Protein AF-A0A3M1MUU7-F1 (afdb_monomer)

Nearest PDB structures (foldseek):
  6zw5-assembly1_A  TM=5.299E-01  e=2.421E+00  Nostoc punctiforme
  6zw4-assembly1_A  TM=5.279E-01  e=2.571E+00  Nostoc punctiforme
  3mtt-assembly1_A  TM=4.432E-01  e=2.145E+00  Homo sapiens
  4a55-assembly1_B  TM=4.281E-01  e=2.421E+00  Homo sapiens
  8qbr-assembly1_A  TM=2.572E-01  e=5.988E+00  Nostoc punctiforme

Solvent-accessible surface area (backbone atoms only — not comparable to full-atom values): 10579 Å² total; per-residue (Å²): 142,82,86,81,81,79,79,81,79,82,54,72,73,56,54,62,51,53,52,52,50,48,54,52,48,50,52,50,52,50,51,51,52,47,52,53,52,51,54,51,48,51,53,52,48,55,51,44,42,67,67,48,57,53,29,66,38,70,76,47,71,57,99,84,48,72,44,31,40,40,60,52,52,50,50,38,51,49,54,52,48,51,50,50,51,52,43,54,52,42,52,53,49,34,65,70,43,57,82,44,89,83,39,66,64,37,56,53,43,53,53,52,44,52,52,50,51,57,49,68,72,35,64,64,59,50,46,50,57,44,50,52,51,55,51,50,55,48,54,52,49,54,51,32,54,77,69,68,58,78,87,52,68,69,57,51,52,51,51,53,33,50,76,71,73,49,48,98,86,74,59,80,82,74,80,78,80,74,85,78,133

Mean predicted aligned error: 12.71 Å

Sequence (181 aa):
MAASAAKKTLNKKHLARAERERIQRQWLIGGTIFVLVFAIGLVAFGYLQQTVLLKNKTIATVNGEDIKLGAFQARVRYMRSTLINRYQQGQQMLQFFGQDPNSQFAQQYQLQLQQIAAQLSNPVSIGQNTLDQMIDDIIIRQKAEEMGITVTEEEIDRFIEEQFGYYPNGEAPTPTAYPTP

Radius of gyration: 35.31 Å; Cα contacts (8 Å, |Δi|>4): 79; chains: 1; bounding box: 82×51×109 Å

Foldseek 3Di:
DDDDDDDDDDDPVVVVVVVVVVVVVVVVVVVVVVVVVVVVVVVVVVVCCVPPVQQQDFDDAAPRRTDTNVNLVVLLVVLLVVLVVLLVVLVVVLVVCVVDVPDPSNVVSVVVNVVSVVVNVDSVVSSVVSVVVVNVVVVVVVVCVVVVNDDDPVNVVVVVCVVVPHDVPPDRDDDDDDDDD

Secondary structure (DSSP, 8-state):
-----------HHHHHHHHHHHHHHHHHHHHHHHHHHHHHHHHHHHHHIIIIITTT-EEEEETTEEEEHHHHHHHHHHHHHHHHHHHHHHHHHHHHHTT-TT-HHHHHHHHHHHHHHHHHH-HHHHHHHHHHHHHHHHHHHHHHHHTT----HHHHHHHHHHHTT--TTSSPPPPPPPPP-

Structure (mmCIF, N/CA/C/O backbone):
data_AF-A0A3M1MUU7-F1
#
_entry.id   AF-A0A3M1MUU7-F1
#
loop_
_atom_site.group_PDB
_atom_site.id
_atom_site.type_symbol
_atom_site.label_atom_id
_atom_site.label_alt_id
_atom_site.label_comp_id
_atom_site.label_asym_id
_atom_site.label_entity_id
_atom_site.label_seq_id
_atom_site.pdbx_PDB_ins_code
_atom_site.Cartn_x
_atom_site.Cartn_y
_atom_site.Cartn_z
_atom_site.occupancy
_atom_site.B_iso_or_equiv
_atom_site.auth_seq_id
_atom_site.auth_comp_id
_atom_site.auth_asym_id
_atom_site.auth_atom_id
_atom_site.pdbx_PDB_model_num
ATOM 1 N N . MET A 1 1 ? -42.859 -41.336 74.159 1.00 48.03 1 MET A N 1
ATOM 2 C CA . MET A 1 1 ? -42.071 -40.452 73.275 1.00 48.03 1 MET A CA 1
ATOM 3 C C . MET A 1 1 ? -42.928 -40.076 72.077 1.00 48.03 1 MET A C 1
ATOM 5 O O . MET A 1 1 ? -43.359 -40.979 71.381 1.00 48.03 1 MET A O 1
ATOM 9 N N . ALA A 1 2 ? -43.195 -38.788 71.865 1.00 45.00 2 ALA A N 1
ATOM 10 C CA . ALA A 1 2 ? -43.570 -38.214 70.568 1.00 45.00 2 ALA A CA 1
ATOM 11 C C . ALA A 1 2 ? -43.385 -36.692 70.680 1.00 45.00 2 ALA A C 1
ATOM 13 O O . ALA A 1 2 ? -44.015 -36.046 71.515 1.00 45.00 2 ALA A O 1
ATOM 14 N N . ALA A 1 3 ? -42.432 -36.152 69.923 1.00 50.75 3 ALA A N 1
ATOM 15 C CA . ALA A 1 3 ? -42.030 -34.753 69.973 1.00 50.75 3 ALA A CA 1
ATOM 16 C C . ALA A 1 3 ? -43.089 -33.847 69.323 1.00 50.75 3 ALA A C 1
ATOM 18 O O . ALA A 1 3 ? -43.565 -34.119 68.222 1.00 50.75 3 ALA A O 1
ATOM 19 N N . SER A 1 4 ? -43.437 -32.760 70.012 1.00 49.97 4 SER A N 1
ATOM 20 C CA . SER A 1 4 ? -44.349 -31.720 69.532 1.00 49.97 4 SER A CA 1
ATOM 21 C C . SER A 1 4 ? -43.673 -30.882 68.442 1.00 49.97 4 SER A C 1
ATOM 23 O O . SER A 1 4 ? -42.621 -30.280 68.667 1.00 49.97 4 SER A O 1
ATOM 25 N N . ALA A 1 5 ? -44.270 -30.849 67.251 1.00 57.69 5 ALA A N 1
ATOM 26 C CA . ALA A 1 5 ? -43.811 -30.029 66.140 1.00 57.69 5 ALA A CA 1
ATOM 27 C C . ALA A 1 5 ? -44.147 -28.551 66.404 1.00 57.69 5 ALA A C 1
ATOM 29 O O . ALA A 1 5 ? -45.301 -28.126 66.323 1.00 57.69 5 ALA A O 1
ATOM 30 N N . ALA A 1 6 ? -43.126 -27.752 66.715 1.00 52.97 6 ALA A N 1
ATOM 31 C CA . ALA A 1 6 ? -43.262 -26.315 66.910 1.00 52.97 6 ALA A CA 1
ATOM 32 C C . ALA A 1 6 ? -43.680 -25.621 65.598 1.00 52.97 6 ALA A C 1
ATOM 34 O O . ALA A 1 6 ? -42.922 -25.542 64.629 1.00 52.97 6 ALA A O 1
ATOM 35 N N . LYS A 1 7 ? -44.905 -25.086 65.571 1.00 56.47 7 LYS A N 1
ATOM 36 C CA . LYS A 1 7 ? -45.451 -24.303 64.457 1.00 56.47 7 LYS A CA 1
ATOM 37 C C . LYS A 1 7 ? -44.746 -22.943 64.388 1.00 56.47 7 LYS A C 1
ATOM 39 O O . LYS A 1 7 ? -45.022 -22.045 65.178 1.00 56.47 7 LYS A O 1
ATOM 44 N N . LYS A 1 8 ? -43.824 -22.794 63.434 1.00 54.31 8 LYS A N 1
ATOM 45 C CA . LYS A 1 8 ? -43.058 -21.565 63.170 1.00 54.31 8 LYS A CA 1
ATOM 46 C C . LYS A 1 8 ? -43.991 -20.439 62.706 1.00 54.31 8 LYS A C 1
ATOM 48 O O . LYS A 1 8 ? -44.423 -20.408 61.557 1.00 54.31 8 LYS A O 1
ATOM 53 N N . THR A 1 9 ? -44.312 -19.506 63.596 1.00 51.31 9 THR A N 1
ATOM 54 C CA . THR A 1 9 ? -45.128 -18.327 63.281 1.00 51.31 9 THR A CA 1
ATOM 55 C C . THR A 1 9 ? -44.303 -17.307 62.492 1.00 51.31 9 THR A C 1
ATOM 57 O O . THR A 1 9 ? -43.347 -16.728 63.009 1.00 51.31 9 THR A O 1
ATOM 60 N N . LEU A 1 10 ? -44.667 -17.087 61.229 1.00 57.50 10 LEU A N 1
ATOM 61 C CA . LEU A 1 10 ? -44.079 -16.064 60.363 1.00 57.50 10 LEU A CA 1
ATOM 62 C C . LEU A 1 10 ? -44.541 -14.667 60.811 1.00 57.50 10 LEU A C 1
ATOM 64 O O . LEU A 1 10 ? -45.720 -14.330 60.743 1.00 57.50 10 LEU A O 1
ATOM 68 N N . ASN A 1 11 ? -43.599 -13.852 61.285 1.00 59.97 11 ASN A N 1
ATOM 69 C CA . ASN A 1 11 ? -43.838 -12.482 61.735 1.00 59.97 11 ASN A CA 1
ATOM 70 C C . ASN A 1 11 ? -43.960 -11.535 60.521 1.00 59.97 11 ASN A C 1
ATOM 72 O O . ASN A 1 11 ? -43.037 -11.451 59.711 1.00 59.97 11 ASN A O 1
ATOM 76 N N . LYS A 1 12 ? -45.068 -10.785 60.403 1.00 58.62 12 LYS A N 1
ATOM 77 C CA . LYS A 1 12 ? -45.322 -9.816 59.310 1.00 58.62 12 LYS A CA 1
ATOM 78 C C . LYS A 1 12 ? -44.196 -8.782 59.137 1.00 58.62 12 LYS A C 1
ATOM 80 O O . LYS A 1 12 ? -43.924 -8.356 58.018 1.00 58.62 12 LYS A O 1
ATOM 85 N N . LYS A 1 13 ? -43.480 -8.433 60.216 1.00 57.50 13 LYS A N 1
ATOM 86 C CA . LYS A 1 13 ? -42.305 -7.542 60.156 1.00 57.50 13 LYS A CA 1
ATOM 87 C C . LYS A 1 13 ? -41.124 -8.147 59.381 1.00 57.50 13 LYS A C 1
ATOM 89 O O . LYS A 1 13 ? -40.329 -7.406 58.815 1.00 57.50 13 LYS A O 1
ATOM 94 N N . HIS A 1 14 ? -41.005 -9.476 59.332 1.00 56.28 14 HIS A N 1
ATOM 95 C CA . HIS A 1 14 ? -39.921 -10.159 58.617 1.00 56.28 14 HIS A CA 1
ATOM 96 C C . HIS A 1 14 ? -40.194 -10.233 57.106 1.00 56.28 14 HIS A C 1
ATOM 98 O O . HIS A 1 14 ? -39.257 -10.128 56.320 1.00 56.28 14 HIS A O 1
ATOM 104 N N . LEU A 1 15 ? -41.466 -10.328 56.695 1.00 59.78 15 LEU A N 1
ATOM 105 C CA . LEU A 1 15 ? -41.871 -10.268 55.283 1.00 59.78 15 LEU A CA 1
ATOM 106 C C . LEU A 1 15 ? -41.541 -8.906 54.655 1.00 59.78 15 LEU A C 1
ATOM 108 O O . LEU A 1 15 ? -40.915 -8.855 53.601 1.00 59.78 15 LEU A O 1
ATOM 112 N N . ALA A 1 16 ? -41.844 -7.810 55.360 1.00 63.41 16 ALA A N 1
ATOM 113 C CA . ALA A 1 16 ? -41.548 -6.454 54.891 1.00 63.41 16 ALA A CA 1
ATOM 114 C C . ALA A 1 16 ? -40.037 -6.171 54.741 1.00 63.41 16 ALA A C 1
ATOM 116 O O . ALA A 1 16 ? -39.632 -5.368 53.901 1.00 63.41 16 ALA A O 1
ATOM 117 N N . ARG A 1 17 ? -39.185 -6.830 55.543 1.00 6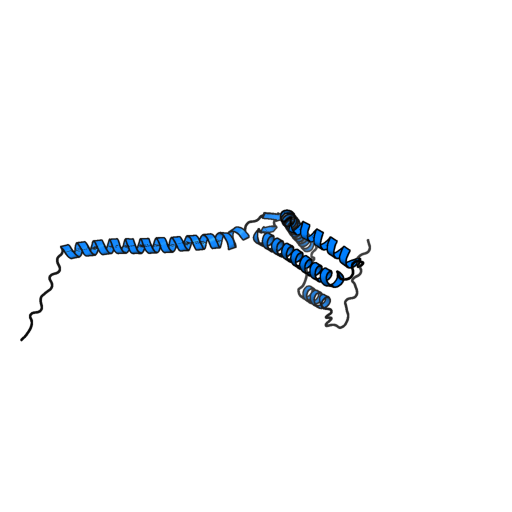9.44 17 ARG A N 1
ATOM 118 C CA . ARG A 1 17 ? -37.721 -6.728 55.424 1.00 69.44 17 ARG A CA 1
ATOM 119 C C . ARG A 1 17 ? -37.196 -7.547 54.238 1.00 69.44 17 ARG A C 1
ATOM 121 O O . ARG A 1 17 ? -36.371 -7.043 53.483 1.00 69.44 17 ARG A O 1
ATOM 128 N N . ALA A 1 18 ? -37.733 -8.751 54.036 1.00 72.62 18 ALA A N 1
ATOM 129 C CA . ALA A 1 18 ? -37.355 -9.640 52.937 1.00 72.62 18 ALA A CA 1
ATOM 130 C C . ALA A 1 18 ? -37.770 -9.108 51.549 1.00 72.62 18 ALA A C 1
ATOM 132 O O . ALA A 1 18 ? -37.048 -9.303 50.571 1.00 72.62 18 ALA A O 1
ATOM 133 N N . GLU A 1 19 ? -38.908 -8.415 51.439 1.00 72.06 19 GLU A N 1
ATOM 134 C CA . GLU A 1 19 ? -39.327 -7.760 50.189 1.00 72.06 19 GLU A CA 1
ATOM 135 C C . GLU A 1 19 ? -38.408 -6.598 49.801 1.00 72.06 19 GLU A C 1
ATOM 137 O O . GLU A 1 19 ? -38.000 -6.498 48.643 1.00 72.06 19 GLU A O 1
ATOM 142 N N . ARG A 1 20 ? -38.007 -5.761 50.768 1.00 73.38 20 ARG A N 1
ATOM 143 C CA . ARG A 1 20 ? -37.046 -4.672 50.525 1.00 73.38 20 ARG A CA 1
ATOM 144 C C . ARG A 1 20 ? -35.684 -5.204 50.086 1.00 73.38 20 ARG A C 1
ATOM 146 O O . ARG A 1 20 ? -35.106 -4.670 49.145 1.00 73.38 20 ARG A O 1
ATOM 153 N N . GLU A 1 21 ? -35.216 -6.287 50.702 1.00 78.69 21 GLU A N 1
ATOM 154 C CA . GLU A 1 21 ? -33.991 -6.984 50.293 1.00 78.69 21 GLU A CA 1
ATOM 155 C C . GLU A 1 21 ? -34.088 -7.560 48.879 1.00 78.69 21 GLU A C 1
ATOM 157 O O . GLU A 1 21 ? -33.115 -7.512 48.136 1.00 78.69 21 GLU A O 1
ATOM 162 N N . ARG A 1 22 ? -35.250 -8.087 48.470 1.00 80.25 22 ARG A N 1
ATOM 163 C CA . ARG A 1 22 ? -35.444 -8.585 47.098 1.00 80.25 22 ARG A CA 1
ATOM 164 C C . ARG A 1 22 ? -35.343 -7.470 46.067 1.00 80.25 22 ARG A C 1
ATOM 166 O O . ARG A 1 22 ? -34.663 -7.667 45.065 1.00 80.25 22 ARG A O 1
ATOM 173 N N . ILE A 1 23 ? -35.980 -6.328 46.321 1.00 80.00 23 ILE A N 1
ATOM 174 C CA . ILE A 1 23 ? -35.924 -5.171 45.418 1.00 80.00 23 ILE A CA 1
ATOM 175 C C . ILE A 1 23 ? -34.493 -4.630 45.367 1.00 80.00 23 ILE A C 1
ATOM 177 O O . ILE A 1 23 ? -33.939 -4.483 44.281 1.00 80.00 23 ILE A O 1
ATOM 181 N N . GLN A 1 24 ? -33.848 -4.433 46.522 1.00 81.19 24 GLN A N 1
ATOM 182 C CA . GLN A 1 24 ? -32.448 -4.003 46.580 1.00 81.19 24 GLN A CA 1
ATOM 183 C C . GLN A 1 24 ? -31.526 -4.984 45.851 1.00 81.19 24 GLN A C 1
ATOM 185 O O . GLN A 1 24 ? -30.704 -4.557 45.050 1.00 81.19 24 GLN A O 1
ATOM 190 N N . ARG A 1 25 ? -31.707 -6.297 46.045 1.00 87.06 25 ARG A N 1
ATOM 191 C CA . ARG A 1 25 ? -30.929 -7.334 45.355 1.00 87.06 25 ARG A CA 1
ATOM 192 C C . ARG A 1 25 ? -31.151 -7.317 43.844 1.00 87.06 25 ARG A C 1
ATOM 194 O O . ARG A 1 25 ? -30.188 -7.471 43.104 1.00 87.06 25 ARG A O 1
ATOM 201 N N . GLN A 1 26 ? -32.385 -7.135 43.374 1.00 86.06 26 GLN A N 1
ATOM 202 C CA . GLN A 1 26 ? -32.684 -7.046 41.940 1.00 86.06 26 GLN A CA 1
ATOM 203 C C . GLN A 1 26 ? -32.042 -5.816 41.296 1.00 86.06 26 GLN A C 1
ATOM 205 O O . GLN A 1 26 ? -31.481 -5.934 40.211 1.00 86.06 26 GLN A O 1
ATOM 210 N N . TRP A 1 27 ? -32.060 -4.666 41.974 1.00 91.62 27 TRP A N 1
ATOM 211 C CA . TRP A 1 27 ? -31.384 -3.454 41.506 1.00 91.62 27 TRP A CA 1
ATOM 212 C C . TRP A 1 27 ? -29.864 -3.613 41.501 1.00 91.62 27 TRP A C 1
ATOM 214 O O . TRP A 1 27 ? -29.212 -3.187 40.554 1.00 91.62 27 TRP A O 1
ATOM 224 N N . LEU A 1 28 ? -29.305 -4.272 42.520 1.00 90.69 28 LEU A N 1
ATOM 225 C CA . LEU A 1 28 ? -27.870 -4.542 42.614 1.00 90.69 28 LEU A CA 1
ATOM 226 C C . LEU A 1 28 ? -27.418 -5.471 41.480 1.00 90.69 28 LEU A C 1
ATOM 228 O O . LEU A 1 28 ? -26.488 -5.135 40.758 1.00 90.69 28 LEU A O 1
ATOM 232 N N . ILE A 1 29 ? -28.135 -6.578 41.250 1.00 93.31 29 ILE A N 1
ATOM 233 C CA . ILE A 1 29 ? -27.865 -7.503 40.138 1.00 93.31 29 ILE A CA 1
ATOM 234 C C . ILE A 1 29 ? -28.041 -6.800 38.786 1.00 93.31 29 ILE A C 1
ATOM 236 O O . ILE A 1 29 ? -27.176 -6.924 37.923 1.00 93.31 29 ILE A O 1
ATOM 240 N N . GLY A 1 30 ? -29.126 -6.041 38.601 1.00 94.75 30 GLY A N 1
ATOM 241 C CA . GLY A 1 30 ? -29.380 -5.293 37.370 1.00 94.75 30 GLY A CA 1
ATOM 242 C C . GLY A 1 30 ? -28.290 -4.259 37.085 1.00 94.75 30 GLY A C 1
ATOM 243 O O . GLY A 1 30 ? -27.797 -4.186 35.963 1.00 94.75 30 GLY A O 1
ATOM 244 N N . GLY A 1 31 ? -27.852 -3.525 38.111 1.00 95.50 31 GLY A N 1
ATOM 245 C CA . GLY A 1 31 ? -26.741 -2.579 38.031 1.00 95.50 31 GLY A CA 1
ATOM 246 C C . GLY A 1 31 ? -25.417 -3.264 37.696 1.00 95.50 31 GLY A C 1
ATOM 247 O O . GLY A 1 31 ? -24.704 -2.802 36.810 1.00 95.50 31 GLY A O 1
ATOM 248 N N . THR A 1 32 ? -25.105 -4.401 38.327 1.00 95.94 32 THR A N 1
ATOM 249 C CA . THR A 1 32 ? -23.896 -5.179 38.010 1.00 95.94 32 THR A CA 1
ATOM 250 C C . THR A 1 32 ? -23.911 -5.683 36.568 1.00 95.94 32 THR A C 1
ATOM 252 O O . THR A 1 32 ? -22.914 -5.521 35.868 1.00 95.94 32 THR A O 1
ATOM 255 N N . ILE A 1 33 ? -25.032 -6.245 36.101 1.00 96.69 33 ILE A N 1
ATOM 256 C CA . ILE A 1 33 ? -25.181 -6.702 34.711 1.00 96.69 33 ILE A CA 1
ATOM 257 C C . ILE A 1 33 ? -25.039 -5.523 33.749 1.00 96.69 33 ILE A C 1
ATOM 259 O O . ILE A 1 33 ? -24.322 -5.636 32.759 1.00 96.69 33 ILE A O 1
ATOM 263 N N . PHE A 1 34 ? -25.669 -4.385 34.049 1.00 97.38 34 PHE A N 1
ATOM 264 C CA . PHE A 1 34 ? -25.573 -3.186 33.224 1.00 97.38 34 PHE A CA 1
ATOM 265 C C . PHE A 1 34 ? -24.127 -2.705 33.087 1.00 97.38 34 PHE A C 1
ATOM 267 O O . PHE A 1 34 ? -23.669 -2.489 31.970 1.00 97.38 34 PHE A O 1
ATOM 274 N N . VAL A 1 35 ? -23.385 -2.599 34.194 1.00 97.50 35 VAL A N 1
ATOM 275 C CA . VAL A 1 35 ? -21.971 -2.190 34.170 1.00 97.50 35 VAL A CA 1
ATOM 276 C C . VAL A 1 35 ? -21.125 -3.182 33.367 1.00 97.50 35 VAL A C 1
ATOM 278 O O . VAL A 1 35 ? -20.298 -2.757 32.563 1.00 97.50 35 VAL A O 1
ATOM 281 N N . LEU A 1 36 ? -21.357 -4.489 33.528 1.00 97.38 36 LEU A N 1
ATOM 282 C CA . LEU A 1 36 ? -20.670 -5.534 32.761 1.00 97.38 36 LEU A CA 1
ATOM 283 C C . LEU A 1 36 ? -20.936 -5.411 31.256 1.00 97.38 36 LEU A C 1
ATOM 285 O O . LEU A 1 36 ? -19.995 -5.379 30.465 1.00 97.38 36 LEU A O 1
ATOM 289 N N . VAL A 1 37 ? -22.204 -5.300 30.858 1.00 97.62 37 VAL A N 1
ATOM 290 C CA . VAL A 1 37 ? -22.606 -5.153 29.451 1.00 97.62 37 VAL A CA 1
ATOM 291 C C . VAL A 1 37 ? -22.072 -3.850 28.868 1.00 97.62 37 VAL A C 1
ATOM 293 O O . VAL A 1 37 ? -21.581 -3.845 27.744 1.00 97.62 37 VAL A O 1
ATOM 296 N N . PHE A 1 38 ? -22.118 -2.756 29.625 1.00 97.56 38 PHE A N 1
ATOM 297 C CA . PHE A 1 38 ? -21.610 -1.462 29.186 1.00 97.56 38 PHE A CA 1
ATOM 298 C C . PHE A 1 38 ? -20.093 -1.490 28.971 1.00 97.56 38 PHE A C 1
ATOM 300 O O . PHE A 1 38 ? -19.611 -1.027 27.939 1.00 97.56 38 PHE A O 1
ATOM 307 N N . ALA A 1 39 ? -19.338 -2.096 29.894 1.00 97.12 39 ALA A N 1
ATOM 308 C CA . ALA A 1 39 ? -17.896 -2.273 29.748 1.00 97.12 39 ALA A CA 1
ATOM 309 C C . ALA A 1 39 ? -17.548 -3.125 28.515 1.00 97.12 39 ALA A C 1
ATOM 311 O O . ALA A 1 39 ? -16.703 -2.726 27.713 1.00 97.12 39 ALA A O 1
ATOM 312 N N . ILE A 1 40 ? -18.237 -4.255 28.314 1.00 97.31 40 ILE A N 1
ATOM 313 C CA . ILE A 1 40 ? -18.067 -5.100 27.119 1.00 97.31 40 ILE A CA 1
ATOM 314 C C . ILE A 1 40 ? -18.433 -4.321 25.849 1.00 97.31 40 ILE A C 1
ATOM 316 O O . ILE A 1 40 ? -17.703 -4.377 24.862 1.00 97.31 40 ILE A O 1
ATOM 320 N N . GLY A 1 41 ? -19.529 -3.560 25.880 1.00 96.81 41 GLY A N 1
ATOM 321 C CA . GLY A 1 41 ? -19.988 -2.728 24.771 1.00 96.81 41 GLY A CA 1
ATOM 322 C C . GLY A 1 41 ? -18.963 -1.673 24.364 1.00 96.81 41 GLY A C 1
ATOM 323 O O . GLY A 1 41 ? -18.708 -1.511 23.175 1.00 96.81 41 GLY A O 1
ATOM 324 N N . LEU A 1 42 ? -18.311 -1.014 25.326 1.00 96.12 42 LEU A N 1
ATOM 325 C CA . LEU A 1 42 ? -17.233 -0.059 25.052 1.00 96.12 42 LEU A CA 1
ATOM 326 C C . LEU A 1 42 ? -16.018 -0.723 24.397 1.00 96.12 42 LEU A C 1
ATOM 328 O O . LEU A 1 42 ? -15.472 -0.182 23.435 1.00 96.12 42 LEU A O 1
ATOM 332 N N . VAL A 1 43 ? -15.612 -1.902 24.878 1.00 95.50 43 VAL A N 1
ATOM 333 C CA . VAL A 1 43 ? -14.497 -2.657 24.281 1.00 95.50 43 VAL A CA 1
ATOM 334 C C . VAL A 1 43 ? -14.840 -3.084 22.852 1.00 95.50 43 VAL A C 1
ATOM 336 O O . VAL A 1 43 ? -14.048 -2.862 21.935 1.00 95.50 43 VAL A O 1
ATOM 339 N N . ALA A 1 44 ? -16.035 -3.641 22.642 1.00 92.81 44 ALA A N 1
ATOM 340 C CA . ALA A 1 44 ? -16.508 -4.045 21.322 1.00 92.81 44 ALA A CA 1
ATOM 341 C C . ALA A 1 44 ? -16.609 -2.849 20.361 1.00 92.81 44 ALA A C 1
ATOM 343 O O . ALA A 1 44 ? -16.176 -2.940 19.213 1.00 92.81 44 ALA A O 1
ATOM 344 N N . PHE A 1 45 ? -17.121 -1.711 20.835 1.00 91.69 45 PHE A N 1
ATOM 345 C CA . PHE A 1 45 ? -17.215 -0.480 20.056 1.00 91.69 45 PHE A CA 1
ATOM 346 C C . PHE A 1 45 ? -15.834 0.041 19.644 1.00 91.69 45 PHE A C 1
ATOM 348 O O . PHE A 1 45 ? -15.609 0.301 18.462 1.00 91.69 45 PHE A O 1
ATOM 355 N N . GLY A 1 46 ? -14.882 0.122 20.581 1.00 89.81 46 GLY A N 1
ATOM 356 C CA . GLY A 1 46 ? -13.507 0.534 20.281 1.00 89.81 46 GLY A CA 1
ATOM 357 C C . GLY A 1 46 ? -12.832 -0.383 19.256 1.00 89.81 46 GLY A C 1
ATOM 358 O O . GLY A 1 46 ? -12.209 0.091 18.304 1.00 89.81 46 GLY A O 1
ATOM 359 N N . TYR A 1 47 ? -13.032 -1.696 19.391 1.00 91.12 47 TYR A N 1
ATOM 360 C CA . TYR A 1 47 ? -12.523 -2.680 18.438 1.00 91.12 47 TYR A CA 1
ATOM 361 C C . TYR A 1 47 ? -13.126 -2.504 17.035 1.00 91.12 47 TYR A C 1
ATOM 363 O O . TYR A 1 47 ? -12.392 -2.453 16.043 1.00 91.12 47 TYR A O 1
ATOM 371 N N . LEU A 1 48 ? -14.451 -2.362 16.927 1.00 84.88 48 LEU A N 1
ATOM 372 C CA . LEU A 1 48 ? -15.143 -2.143 15.650 1.00 84.88 48 LEU A CA 1
ATOM 373 C C . LEU A 1 48 ? -14.736 -0.823 14.988 1.00 84.88 48 LEU A C 1
ATOM 375 O O . LEU A 1 48 ? -14.590 -0.756 13.762 1.00 84.88 48 LEU A O 1
ATOM 379 N N . GLN A 1 49 ? -14.505 0.218 15.788 1.00 81.94 49 GLN A N 1
ATOM 380 C CA . GLN A 1 49 ? -14.100 1.519 15.278 1.00 81.94 49 GLN A CA 1
ATOM 381 C C . GLN A 1 49 ? -12.744 1.467 14.572 1.00 81.94 49 GLN A C 1
ATOM 383 O O . GLN A 1 49 ? -12.593 1.997 13.469 1.00 81.94 49 GLN A O 1
ATOM 388 N N . GLN A 1 50 ? -11.775 0.773 15.166 1.00 74.19 50 GLN A N 1
ATOM 389 C CA . GLN A 1 50 ? -10.440 0.637 14.592 1.00 74.19 50 GLN A CA 1
ATOM 390 C C . GLN A 1 50 ? -10.398 -0.336 13.403 1.00 74.19 50 GLN A C 1
ATOM 392 O O . GLN A 1 50 ? -9.615 -0.148 12.469 1.00 74.19 50 GLN A O 1
ATOM 397 N N . THR A 1 51 ? -11.226 -1.381 13.418 1.00 76.44 51 THR A N 1
ATOM 398 C CA . THR A 1 51 ? -11.147 -2.467 12.429 1.00 76.44 51 THR A CA 1
ATOM 399 C C . THR A 1 51 ? -12.006 -2.253 11.190 1.00 76.44 51 THR A C 1
ATOM 401 O O . THR A 1 51 ? -11.555 -2.623 10.105 1.00 76.44 51 THR A O 1
ATOM 404 N N . VAL A 1 52 ? -13.195 -1.659 11.321 1.00 78.25 52 VAL A N 1
ATOM 405 C CA . VAL A 1 52 ? -14.174 -1.542 10.225 1.00 78.25 52 VAL A CA 1
ATOM 406 C C . VAL A 1 52 ? -14.435 -0.084 9.863 1.00 78.25 52 VAL A C 1
ATOM 408 O O . VAL A 1 52 ? -14.247 0.307 8.711 1.00 78.25 52 VAL A O 1
ATOM 411 N N . LEU A 1 53 ? -14.821 0.739 10.842 1.00 79.56 53 LEU A N 1
ATOM 412 C CA . LEU A 1 53 ? -15.254 2.120 10.587 1.00 79.56 53 LEU A CA 1
ATOM 413 C C . LEU A 1 53 ? -14.124 2.978 10.012 1.00 79.56 53 LEU A C 1
ATOM 415 O O . LEU A 1 53 ? -14.334 3.697 9.039 1.00 79.56 53 LEU A O 1
ATOM 419 N N . LEU A 1 54 ? -12.911 2.864 10.561 1.00 80.62 54 LEU A N 1
ATOM 420 C CA . LEU A 1 54 ? -11.773 3.630 10.060 1.00 80.62 54 LEU A CA 1
ATOM 421 C C . LEU A 1 54 ? -11.361 3.191 8.646 1.00 80.62 54 LEU A C 1
ATOM 423 O O . LEU A 1 54 ? -11.067 4.032 7.801 1.00 80.62 54 LEU A O 1
ATOM 427 N N . LYS A 1 55 ? -11.381 1.883 8.353 1.00 85.56 55 LYS A N 1
ATOM 428 C CA . LYS A 1 55 ? -10.956 1.347 7.047 1.00 85.56 55 LYS A CA 1
ATOM 429 C C . LYS A 1 55 ? -11.887 1.742 5.899 1.00 85.56 55 LYS A C 1
ATOM 431 O O . LYS A 1 55 ? -11.422 1.850 4.768 1.00 85.56 55 LYS A O 1
ATOM 436 N N . ASN A 1 56 ? -13.166 1.979 6.182 1.00 87.19 56 ASN A N 1
ATOM 437 C CA . ASN A 1 56 ? -14.162 2.337 5.171 1.00 87.19 56 ASN A CA 1
ATOM 438 C C . ASN A 1 56 ? -14.238 3.837 4.864 1.00 87.19 56 ASN A C 1
ATOM 440 O O . ASN A 1 56 ? -15.040 4.235 4.026 1.00 87.19 56 ASN A O 1
ATOM 444 N N . LYS A 1 57 ? -13.419 4.674 5.508 1.00 90.56 57 LYS A N 1
ATOM 445 C CA . LYS A 1 57 ? -13.387 6.111 5.225 1.00 90.56 57 LYS A CA 1
ATOM 446 C C . LYS A 1 57 ? -12.803 6.376 3.831 1.00 90.56 57 LYS A C 1
ATOM 448 O O . LYS A 1 57 ? -11.694 5.925 3.552 1.00 90.56 57 LYS A O 1
ATOM 453 N N . THR A 1 58 ? -13.504 7.133 2.992 1.00 93.50 58 THR A N 1
ATOM 454 C CA . THR A 1 58 ? -12.990 7.601 1.692 1.00 93.50 58 THR A CA 1
ATOM 455 C C . THR A 1 58 ? -11.908 8.664 1.897 1.00 93.50 58 THR A C 1
ATOM 457 O O . THR A 1 58 ? -12.056 9.554 2.741 1.00 93.50 58 THR A O 1
ATOM 460 N N . ILE A 1 59 ? -10.800 8.550 1.160 1.00 92.88 59 ILE A N 1
ATOM 461 C CA . ILE A 1 59 ? -9.681 9.510 1.198 1.00 92.88 59 ILE A CA 1
ATOM 462 C C . ILE A 1 59 ? -9.497 10.281 -0.110 1.00 92.88 59 ILE A C 1
ATOM 464 O O . ILE A 1 59 ? -8.942 11.374 -0.084 1.00 92.88 59 ILE A O 1
ATOM 468 N N . ALA A 1 60 ? -9.963 9.725 -1.226 1.00 92.38 60 ALA A N 1
ATOM 469 C CA . ALA A 1 60 ? -9.948 10.342 -2.543 1.00 92.38 60 ALA A CA 1
ATOM 470 C C . ALA A 1 60 ? -11.069 9.727 -3.390 1.00 92.38 60 ALA A C 1
ATOM 472 O O . ALA A 1 60 ? -11.446 8.577 -3.160 1.00 92.38 60 ALA A O 1
ATOM 473 N N . THR A 1 61 ? -11.564 10.481 -4.365 1.00 93.94 61 THR A N 1
ATOM 474 C CA . THR A 1 61 ? -12.582 10.032 -5.320 1.00 93.94 61 THR A CA 1
ATOM 475 C C . THR A 1 61 ? -12.092 10.365 -6.724 1.00 93.94 61 THR A C 1
ATOM 477 O O . THR A 1 61 ? -11.702 11.503 -6.982 1.00 93.94 61 THR A O 1
ATOM 480 N N . VAL A 1 62 ? -12.101 9.378 -7.620 1.00 94.56 62 VAL A N 1
ATOM 481 C CA . VAL A 1 62 ? -11.602 9.477 -8.999 1.00 94.56 62 VAL A CA 1
ATOM 482 C C . VAL A 1 62 ? -12.748 9.146 -9.951 1.00 94.56 62 VAL A C 1
ATOM 484 O O . VAL A 1 62 ? -13.174 7.998 -10.036 1.00 94.56 62 VAL A O 1
ATOM 487 N N . ASN A 1 63 ? -13.298 10.157 -10.630 1.00 92.19 63 ASN A N 1
ATOM 488 C CA . ASN A 1 63 ? -14.442 10.016 -11.550 1.00 92.19 63 ASN A CA 1
ATOM 489 C C . ASN A 1 63 ? -15.637 9.223 -10.970 1.00 92.19 63 ASN A C 1
ATOM 491 O O . ASN A 1 63 ? -16.338 8.520 -11.690 1.00 92.19 63 ASN A O 1
ATOM 495 N N . GLY A 1 64 ? -15.876 9.333 -9.660 1.00 91.75 64 GLY A N 1
ATOM 496 C CA . GLY A 1 64 ? -16.959 8.628 -8.962 1.00 91.75 64 GLY A CA 1
ATOM 497 C C . GLY A 1 64 ? -16.567 7.291 -8.322 1.00 91.75 64 GLY A C 1
ATOM 498 O O . GLY A 1 64 ? -17.374 6.739 -7.578 1.00 91.75 64 GLY A O 1
ATOM 499 N N . GLU A 1 65 ? -15.343 6.794 -8.533 1.00 94.25 65 GLU A N 1
ATOM 500 C CA . GLU A 1 65 ? -14.797 5.647 -7.798 1.00 94.25 65 GLU A CA 1
ATOM 501 C C . GLU A 1 65 ? -14.049 6.112 -6.538 1.00 94.25 65 GLU A C 1
ATOM 503 O O . GLU A 1 65 ? -13.136 6.940 -6.593 1.00 94.25 65 GLU A O 1
ATOM 508 N N . ASP A 1 66 ? -14.443 5.575 -5.383 1.00 94.81 66 ASP A N 1
ATOM 509 C CA . ASP A 1 66 ? -13.896 5.955 -4.081 1.00 94.81 66 ASP A CA 1
ATOM 510 C C . ASP A 1 66 ? -12.682 5.107 -3.684 1.00 94.81 66 ASP A C 1
ATOM 512 O O . ASP A 1 66 ? -12.763 3.886 -3.512 1.00 94.81 66 ASP A O 1
ATOM 516 N N . ILE A 1 67 ? -11.573 5.777 -3.371 1.00 95.06 67 ILE A N 1
ATOM 517 C CA . ILE A 1 67 ? -10.410 5.165 -2.734 1.00 95.06 67 ILE A CA 1
ATOM 518 C C . ILE A 1 67 ? -10.634 5.141 -1.218 1.00 95.06 67 ILE A C 1
ATOM 520 O O . ILE A 1 67 ? -10.596 6.168 -0.531 1.00 95.06 67 ILE A O 1
ATOM 524 N N . LYS A 1 68 ? -10.840 3.938 -0.672 1.00 95.06 68 LYS A N 1
ATOM 525 C CA . LYS A 1 68 ? -11.007 3.709 0.773 1.00 95.06 68 LYS A CA 1
ATOM 526 C C . LYS A 1 68 ? -9.665 3.700 1.508 1.00 95.06 68 LYS A C 1
ATOM 528 O O . LYS A 1 68 ? -8.683 3.120 1.041 1.00 95.06 68 LYS A O 1
ATOM 533 N N . LEU A 1 69 ? -9.652 4.226 2.734 1.00 93.69 69 LEU A N 1
ATOM 534 C CA . LEU A 1 69 ? -8.473 4.275 3.603 1.00 93.69 69 LEU A CA 1
ATOM 535 C C . LEU A 1 69 ? -7.866 2.886 3.843 1.00 93.69 69 LEU A C 1
ATOM 537 O O . LEU A 1 69 ? -6.647 2.739 3.874 1.00 93.69 69 LEU A O 1
ATOM 541 N N . GLY A 1 70 ? -8.698 1.855 4.001 1.00 93.19 70 GLY A N 1
ATOM 542 C CA . GLY A 1 70 ? -8.238 0.483 4.207 1.00 93.19 70 GLY A CA 1
ATOM 543 C C . GLY A 1 70 ? -7.435 -0.066 3.026 1.00 93.19 70 GLY A C 1
ATOM 544 O O . GLY A 1 70 ? -6.392 -0.686 3.248 1.00 93.19 70 GLY A O 1
ATOM 545 N N . ALA A 1 71 ? -7.887 0.198 1.795 1.00 94.81 71 ALA A N 1
ATOM 546 C CA . ALA A 1 71 ? -7.201 -0.212 0.569 1.00 94.81 71 ALA A CA 1
ATOM 547 C C . ALA A 1 71 ? -5.867 0.527 0.423 1.00 94.81 71 ALA A C 1
ATOM 549 O O . ALA A 1 71 ? -4.826 -0.103 0.241 1.00 94.81 71 ALA A O 1
ATOM 550 N N . PHE A 1 72 ? -5.881 1.843 0.639 1.00 96.25 72 PHE A N 1
ATOM 551 C CA . PHE A 1 72 ? -4.675 2.663 0.649 1.00 96.25 72 PHE A CA 1
ATOM 552 C C . PHE A 1 72 ? -3.640 2.170 1.665 1.00 96.25 72 PHE A C 1
ATOM 554 O O . PHE A 1 72 ? -2.495 1.894 1.318 1.00 96.25 72 PHE A O 1
ATOM 561 N N . GLN A 1 73 ? -4.040 1.965 2.922 1.00 94.44 73 GLN A N 1
ATOM 562 C CA . GLN A 1 73 ? -3.136 1.461 3.957 1.00 94.44 73 GLN A CA 1
ATOM 563 C C . GLN A 1 73 ? -2.589 0.066 3.632 1.00 94.44 73 GLN A C 1
ATOM 565 O O . GLN A 1 73 ? -1.434 -0.225 3.944 1.00 94.44 73 GLN A O 1
ATOM 570 N N . ALA A 1 74 ? -3.406 -0.813 3.043 1.00 95.19 74 ALA A N 1
ATOM 571 C CA . ALA A 1 74 ? -2.953 -2.127 2.603 1.00 95.19 74 ALA A CA 1
ATOM 572 C C . ALA A 1 74 ? -1.890 -2.006 1.506 1.00 95.19 74 ALA A C 1
ATOM 574 O O . ALA A 1 74 ? -0.833 -2.629 1.624 1.00 95.19 74 ALA A O 1
ATOM 575 N N . ARG A 1 75 ? -2.120 -1.144 0.509 1.00 95.81 75 ARG A N 1
ATOM 576 C CA . ARG A 1 75 ? -1.168 -0.887 -0.572 1.00 95.81 75 ARG A CA 1
ATOM 577 C C . ARG A 1 75 ? 0.125 -0.262 -0.050 1.00 95.81 75 ARG A C 1
ATOM 579 O O . ARG A 1 75 ? 1.192 -0.764 -0.375 1.00 95.81 75 ARG A O 1
ATOM 586 N N . VAL A 1 76 ? 0.063 0.719 0.853 1.00 96.31 76 VAL A N 1
ATOM 587 C CA . VAL A 1 76 ? 1.260 1.323 1.474 1.00 96.31 76 VAL A CA 1
ATOM 588 C C . VAL A 1 76 ? 2.077 0.279 2.238 1.00 96.31 76 VAL A C 1
ATOM 590 O O . VAL A 1 76 ? 3.302 0.233 2.113 1.00 96.31 76 VAL A O 1
ATOM 593 N N . ARG A 1 77 ? 1.421 -0.592 3.021 1.00 95.44 77 ARG A N 1
ATOM 594 C CA . ARG A 1 77 ? 2.110 -1.687 3.727 1.00 95.44 77 ARG A CA 1
ATOM 595 C C . ARG A 1 77 ? 2.786 -2.644 2.751 1.00 95.44 77 ARG A C 1
ATOM 597 O O . ARG A 1 77 ? 3.932 -3.020 2.984 1.00 95.44 77 ARG A O 1
ATOM 604 N N . TYR A 1 78 ? 2.101 -3.002 1.669 1.00 96.50 78 TYR A N 1
ATOM 605 C CA . TYR A 1 78 ? 2.660 -3.848 0.620 1.00 96.50 78 TYR A CA 1
ATOM 606 C C . TYR A 1 78 ? 3.867 -3.193 -0.068 1.00 96.50 78 TYR A C 1
ATOM 608 O O . TYR A 1 78 ? 4.924 -3.816 -0.173 1.00 96.50 78 TYR A O 1
ATOM 616 N N . MET A 1 79 ? 3.758 -1.919 -0.456 1.00 95.00 79 MET A N 1
ATOM 617 C CA . MET A 1 79 ? 4.848 -1.156 -1.073 1.00 95.00 79 MET A CA 1
ATOM 618 C C . MET A 1 79 ? 6.068 -1.096 -0.155 1.00 95.00 79 MET A C 1
ATOM 620 O O . MET A 1 79 ? 7.185 -1.412 -0.564 1.00 95.00 79 MET A O 1
ATOM 624 N N . ARG A 1 80 ? 5.852 -0.789 1.127 1.00 95.38 80 ARG A N 1
ATOM 625 C CA . ARG A 1 80 ? 6.920 -0.779 2.128 1.00 95.38 80 ARG A CA 1
ATOM 626 C C . ARG A 1 80 ? 7.543 -2.163 2.320 1.00 95.38 80 ARG A C 1
ATOM 628 O O . ARG A 1 80 ? 8.764 -2.261 2.390 1.00 95.38 80 ARG A O 1
ATOM 635 N N . SER A 1 81 ? 6.739 -3.224 2.380 1.00 96.31 81 SER A N 1
ATOM 636 C CA . SER A 1 81 ? 7.257 -4.594 2.485 1.00 96.31 81 SER A CA 1
ATOM 637 C C . SER A 1 81 ? 8.087 -4.977 1.265 1.00 96.31 81 SER A C 1
ATOM 639 O O . SER A 1 81 ? 9.127 -5.606 1.411 1.00 96.31 81 SER A O 1
ATOM 641 N N . THR A 1 82 ? 7.665 -4.566 0.070 1.00 95.31 82 THR A N 1
ATOM 642 C CA . THR A 1 82 ? 8.406 -4.810 -1.172 1.00 95.31 82 THR A CA 1
ATOM 643 C C . THR A 1 82 ? 9.768 -4.118 -1.140 1.00 95.31 82 THR A C 1
ATOM 645 O O . THR A 1 82 ? 10.777 -4.737 -1.471 1.00 95.31 82 THR A O 1
ATOM 648 N N . LEU A 1 83 ? 9.827 -2.864 -0.679 1.00 94.88 83 LEU A N 1
ATOM 649 C CA . LEU A 1 83 ? 11.088 -2.139 -0.495 1.00 94.88 83 LEU A CA 1
ATOM 650 C C . LEU A 1 83 ? 12.002 -2.823 0.528 1.00 94.88 83 LEU A C 1
ATOM 652 O O . LEU A 1 83 ? 13.192 -2.983 0.271 1.00 94.88 83 LEU A O 1
ATOM 656 N N . ILE A 1 84 ? 11.450 -3.276 1.657 1.00 96.25 84 ILE A N 1
ATOM 657 C CA . ILE A 1 84 ? 12.208 -4.020 2.672 1.00 96.25 84 ILE A CA 1
ATOM 658 C C . ILE A 1 84 ? 12.755 -5.329 2.091 1.00 96.25 84 ILE A C 1
ATOM 660 O O . ILE A 1 84 ? 13.932 -5.627 2.279 1.00 96.25 84 ILE A O 1
ATOM 664 N N . ASN A 1 85 ? 11.944 -6.081 1.346 1.00 96.69 85 ASN A N 1
ATOM 665 C CA . ASN A 1 85 ? 12.372 -7.334 0.724 1.00 96.69 85 ASN A CA 1
ATOM 666 C C . ASN A 1 85 ? 13.501 -7.097 -0.290 1.00 96.69 85 ASN A C 1
ATOM 668 O O . ASN A 1 85 ? 14.509 -7.800 -0.262 1.00 96.69 85 ASN A O 1
ATOM 672 N N . ARG A 1 86 ? 13.384 -6.059 -1.131 1.00 94.44 86 ARG A N 1
ATOM 673 C CA . ARG A 1 86 ? 14.453 -5.656 -2.062 1.00 94.44 86 ARG A CA 1
ATOM 674 C C . ARG A 1 86 ? 15.726 -5.244 -1.326 1.00 94.44 86 ARG A C 1
ATOM 676 O O . ARG A 1 86 ? 16.815 -5.631 -1.738 1.00 94.44 86 ARG A O 1
ATOM 683 N N . TYR A 1 87 ? 15.599 -4.511 -0.219 1.00 95.44 87 TYR A N 1
ATOM 684 C CA . TYR A 1 87 ? 16.738 -4.137 0.618 1.00 95.44 87 TYR A CA 1
ATOM 685 C C . TYR A 1 87 ? 17.448 -5.371 1.191 1.00 95.44 87 TYR A C 1
ATOM 687 O O . TYR A 1 87 ? 18.667 -5.490 1.102 1.00 95.44 87 TYR A O 1
ATOM 695 N N . GLN A 1 88 ? 16.691 -6.319 1.747 1.00 95.56 88 GLN A N 1
ATOM 696 C CA . GLN A 1 88 ? 17.241 -7.557 2.303 1.00 95.56 88 GLN A CA 1
ATOM 697 C C . GLN A 1 88 ? 17.927 -8.413 1.233 1.00 95.56 88 GLN A C 1
ATOM 699 O O . GLN A 1 88 ? 19.026 -8.911 1.467 1.00 95.56 88 GLN A O 1
ATOM 704 N N . GLN A 1 89 ? 17.319 -8.541 0.051 1.00 93.38 89 GLN A N 1
ATOM 705 C CA . GLN A 1 89 ? 17.915 -9.260 -1.074 1.00 93.38 89 GLN A CA 1
ATOM 706 C C . GLN A 1 89 ? 19.221 -8.595 -1.537 1.00 93.38 89 GLN A C 1
ATOM 708 O O . GLN A 1 89 ? 20.226 -9.278 -1.725 1.00 93.38 89 GLN A O 1
ATOM 713 N N . GLY A 1 90 ? 19.242 -7.264 -1.661 1.00 91.94 90 GLY A N 1
ATOM 714 C CA . GLY A 1 90 ? 20.452 -6.525 -2.029 1.00 91.94 90 GLY A CA 1
ATOM 715 C C . GLY A 1 90 ? 21.563 -6.636 -0.978 1.00 91.94 90 GLY A C 1
ATOM 716 O O . GLY A 1 90 ? 22.726 -6.779 -1.339 1.00 91.94 90 GLY A O 1
ATOM 717 N N . GLN A 1 91 ? 21.222 -6.668 0.316 1.00 92.00 91 GLN A N 1
ATOM 718 C CA . GLN A 1 91 ? 22.188 -6.925 1.393 1.00 92.00 91 GLN A CA 1
ATOM 719 C C . GLN A 1 91 ? 22.813 -8.324 1.299 1.00 92.00 91 GLN A C 1
ATOM 721 O O . GLN A 1 91 ? 24.017 -8.464 1.502 1.00 92.00 91 GLN A O 1
ATOM 726 N N . GLN A 1 92 ? 22.025 -9.359 0.986 1.00 91.44 92 GLN A N 1
ATOM 727 C CA . GLN A 1 92 ? 22.553 -10.713 0.765 1.00 91.44 92 GLN A CA 1
ATOM 728 C C . GLN A 1 92 ? 23.500 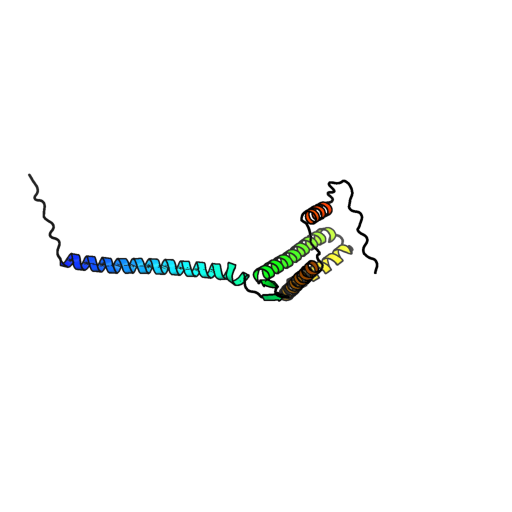-10.740 -0.439 1.00 91.44 92 GLN A C 1
ATOM 730 O O . GLN A 1 92 ? 24.572 -11.338 -0.378 1.00 91.44 92 GLN A O 1
ATOM 735 N N . MET A 1 93 ? 23.140 -10.020 -1.503 1.00 89.38 93 MET A N 1
ATOM 736 C CA . MET A 1 93 ? 23.963 -9.920 -2.702 1.00 89.38 93 MET A CA 1
ATOM 737 C C . MET A 1 93 ? 25.289 -9.192 -2.440 1.00 89.38 93 MET A C 1
ATOM 739 O O . MET A 1 93 ? 26.341 -9.631 -2.901 1.00 89.38 93 MET A O 1
ATOM 743 N N . LEU A 1 94 ? 25.271 -8.131 -1.625 1.00 89.31 94 LEU A N 1
ATOM 744 C CA . LEU A 1 94 ? 26.491 -7.468 -1.162 1.00 89.31 94 LEU A CA 1
ATOM 745 C C . LEU A 1 94 ? 27.377 -8.372 -0.313 1.00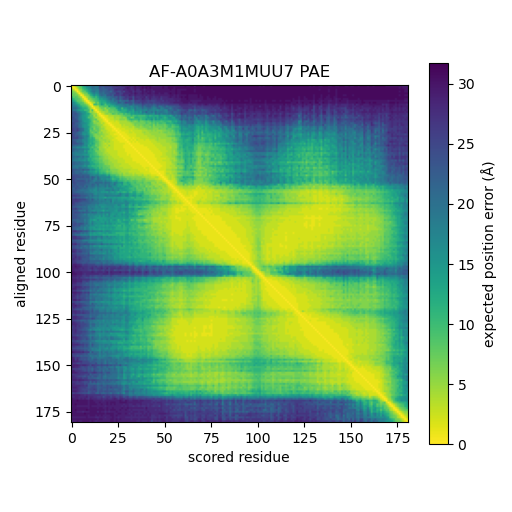 89.31 94 LEU A C 1
ATOM 747 O O . LEU A 1 94 ? 28.589 -8.276 -0.419 1.00 89.31 94 LEU A O 1
ATOM 751 N N . GLN A 1 95 ? 26.820 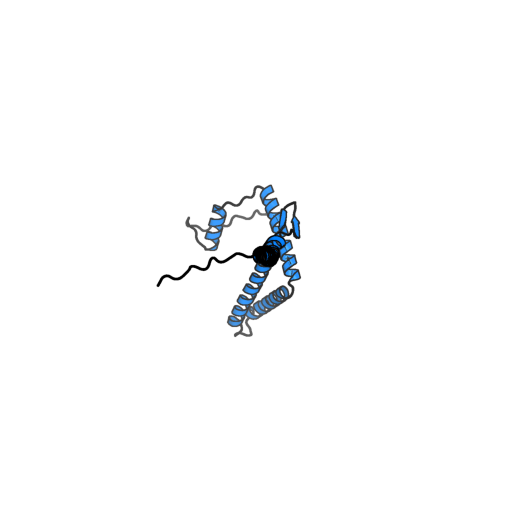-9.242 0.526 1.00 87.56 95 GLN A N 1
ATOM 752 C CA . GLN A 1 95 ? 27.636 -10.182 1.305 1.00 87.56 95 GLN A CA 1
ATOM 753 C C . GLN A 1 95 ? 28.309 -11.223 0.406 1.00 87.56 95 GLN A C 1
ATOM 755 O O . GLN A 1 95 ? 29.442 -11.623 0.666 1.00 87.56 95 GLN A O 1
ATOM 760 N N . PHE A 1 96 ? 27.629 -11.626 -0.669 1.00 86.50 96 PHE A N 1
ATOM 761 C CA . PHE A 1 96 ? 28.168 -12.560 -1.649 1.00 86.50 96 PHE A CA 1
ATOM 762 C C . PHE A 1 96 ? 29.309 -11.941 -2.477 1.00 86.50 96 PHE A C 1
ATOM 764 O O . PHE A 1 96 ? 30.369 -12.550 -2.599 1.00 86.50 96 PHE A O 1
ATOM 771 N N . PHE A 1 97 ? 29.132 -10.718 -2.993 1.00 83.50 97 PHE A N 1
ATOM 772 C CA . PHE A 1 97 ? 30.128 -10.052 -3.851 1.00 83.50 97 PHE A CA 1
ATOM 773 C C . PHE A 1 97 ? 31.117 -9.138 -3.112 1.00 83.50 97 PHE A C 1
ATOM 775 O O . PHE A 1 97 ? 32.155 -8.779 -3.662 1.00 83.50 97 PHE A O 1
ATOM 782 N N . GLY A 1 98 ? 30.837 -8.767 -1.864 1.00 68.44 98 GLY A N 1
ATOM 783 C CA . GLY A 1 98 ? 31.615 -7.801 -1.080 1.00 68.44 98 GLY A CA 1
ATOM 784 C C . GLY A 1 98 ? 32.988 -8.292 -0.621 1.00 68.44 98 GLY A C 1
ATOM 785 O O . GLY A 1 98 ? 33.735 -7.520 -0.027 1.00 68.44 98 GLY A O 1
ATOM 786 N N . GLN A 1 99 ? 33.337 -9.552 -0.899 1.00 74.06 99 GLN A N 1
ATOM 787 C CA . GLN A 1 99 ? 34.699 -10.065 -0.716 1.00 74.06 99 GLN A CA 1
ATOM 788 C C . GLN A 1 99 ? 35.662 -9.579 -1.811 1.00 74.06 99 GLN A C 1
ATOM 790 O O . GLN A 1 99 ? 36.873 -9.630 -1.604 1.00 74.06 99 GLN A O 1
ATOM 795 N N . ASP A 1 100 ? 35.146 -9.081 -2.942 1.00 75.75 100 ASP A N 1
ATOM 796 C CA . ASP A 1 100 ? 35.940 -8.453 -3.997 1.00 75.75 100 ASP A CA 1
ATOM 797 C C . ASP A 1 100 ? 35.760 -6.918 -3.964 1.00 75.75 100 ASP A C 1
ATOM 799 O O . ASP A 1 100 ? 34.753 -6.398 -4.469 1.00 75.75 100 ASP A O 1
ATOM 803 N N . PRO A 1 101 ? 36.721 -6.170 -3.379 1.00 63.47 101 PRO A N 1
ATOM 804 C CA . PRO A 1 101 ? 36.650 -4.714 -3.263 1.00 63.47 101 PRO A CA 1
ATOM 805 C C . PRO A 1 101 ? 36.668 -3.963 -4.606 1.00 63.47 101 PRO A C 1
ATOM 807 O O . PRO A 1 101 ? 36.330 -2.780 -4.629 1.00 63.47 101 PRO A O 1
ATOM 810 N N . ASN A 1 102 ? 37.004 -4.624 -5.723 1.00 68.75 102 ASN A N 1
ATOM 811 C CA . ASN A 1 102 ? 36.969 -4.034 -7.066 1.00 68.75 102 ASN A CA 1
ATOM 812 C C . ASN A 1 102 ? 35.718 -4.429 -7.870 1.00 68.75 102 ASN A C 1
ATOM 814 O O . ASN A 1 102 ? 35.603 -4.079 -9.049 1.00 68.75 102 ASN A O 1
ATOM 818 N N . SER A 1 103 ? 34.755 -5.129 -7.263 1.00 79.50 103 SER A N 1
ATOM 819 C CA . SER A 1 103 ? 33.530 -5.507 -7.962 1.00 79.50 103 SER A CA 1
ATOM 820 C C . SER A 1 103 ? 32.629 -4.285 -8.199 1.00 79.50 103 SER A C 1
ATOM 822 O O . SER A 1 103 ? 32.001 -3.735 -7.292 1.00 79.50 103 SER A O 1
ATOM 824 N N . GLN A 1 104 ? 32.511 -3.867 -9.464 1.00 84.31 104 GLN A N 1
ATOM 825 C CA . GLN A 1 104 ? 31.551 -2.830 -9.881 1.00 84.31 104 GLN A CA 1
ATOM 826 C C . GLN A 1 104 ? 30.110 -3.181 -9.458 1.00 84.31 104 GLN A C 1
ATOM 828 O O . GLN A 1 104 ? 29.311 -2.299 -9.146 1.00 84.31 104 GLN A O 1
ATOM 833 N N . PHE A 1 105 ? 29.803 -4.479 -9.361 1.00 83.88 105 PHE A N 1
ATOM 834 C CA . PHE A 1 105 ? 28.538 -4.988 -8.836 1.00 83.88 105 PHE A CA 1
ATOM 835 C C . PHE A 1 105 ? 28.285 -4.572 -7.383 1.00 83.88 105 PHE A C 1
ATOM 837 O O . PHE A 1 105 ? 27.196 -4.081 -7.084 1.00 83.88 105 PHE A O 1
ATOM 844 N N . ALA A 1 106 ? 29.265 -4.706 -6.481 1.00 85.81 106 ALA A N 1
ATOM 845 C CA . ALA A 1 106 ? 29.074 -4.305 -5.088 1.00 85.81 106 ALA A CA 1
ATOM 846 C C . ALA A 1 106 ? 28.792 -2.800 -4.970 1.00 85.81 106 ALA A C 1
ATOM 848 O O . ALA A 1 106 ? 27.899 -2.394 -4.227 1.00 85.81 106 ALA A O 1
ATOM 849 N N . GLN A 1 107 ? 29.467 -1.967 -5.767 1.00 87.56 107 GLN A N 1
ATOM 850 C CA . GLN A 1 107 ? 29.199 -0.525 -5.786 1.00 87.56 107 GLN A CA 1
ATOM 851 C C . GLN A 1 107 ? 27.768 -0.209 -6.258 1.00 87.56 107 GLN A C 1
ATOM 853 O O . GLN A 1 107 ? 27.080 0.604 -5.636 1.00 87.56 107 GLN A O 1
ATOM 858 N N . GLN A 1 108 ? 27.279 -0.887 -7.304 1.00 88.25 108 GLN A N 1
ATOM 859 C CA . GLN A 1 108 ? 25.910 -0.702 -7.797 1.00 88.25 108 GLN A CA 1
ATOM 860 C C . GLN A 1 108 ? 24.859 -1.066 -6.738 1.00 88.25 108 GLN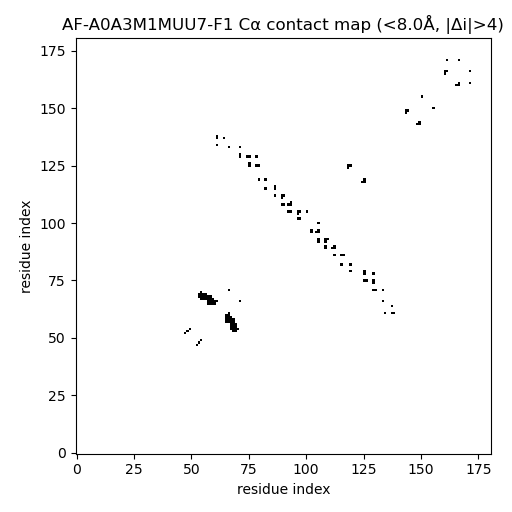 A C 1
ATOM 862 O O . GLN A 1 108 ? 23.923 -0.295 -6.502 1.00 88.25 108 GLN A O 1
ATOM 867 N N . TYR A 1 109 ? 25.014 -2.211 -6.067 1.00 89.50 109 TYR A N 1
ATOM 868 C CA . TYR A 1 109 ? 24.097 -2.616 -5.000 1.00 89.50 109 TYR A CA 1
ATOM 869 C C . TYR A 1 109 ? 24.161 -1.668 -3.803 1.00 89.50 109 TYR A C 1
ATOM 871 O O . TYR A 1 109 ? 23.123 -1.327 -3.239 1.00 89.50 109 TYR A O 1
ATOM 879 N N . GLN A 1 110 ? 25.346 -1.176 -3.441 1.00 90.69 110 GLN A N 1
ATOM 880 C CA . GLN A 1 110 ? 25.481 -0.215 -2.351 1.00 90.69 110 GLN A CA 1
ATOM 881 C C . GLN A 1 110 ? 24.702 1.079 -2.634 1.00 90.69 110 GLN A C 1
ATOM 883 O O . GLN A 1 110 ? 23.980 1.555 -1.755 1.00 90.69 110 GLN A O 1
ATOM 888 N N . LEU A 1 111 ? 24.774 1.611 -3.860 1.00 92.81 111 LEU A N 1
ATOM 889 C CA . LEU A 1 111 ? 23.980 2.774 -4.277 1.00 92.81 111 LEU A CA 1
ATOM 890 C C . LEU A 1 111 ? 22.473 2.483 -4.243 1.00 92.81 111 LEU A C 1
ATOM 892 O O . LEU A 1 111 ? 21.699 3.288 -3.721 1.00 92.81 111 LEU A O 1
ATOM 896 N N . GLN A 1 112 ? 22.047 1.321 -4.742 1.00 92.94 112 GLN A N 1
ATOM 897 C CA . GLN A 1 112 ? 20.640 0.914 -4.710 1.00 92.94 112 GLN A CA 1
ATOM 898 C C . GLN A 1 112 ? 20.101 0.826 -3.273 1.00 92.94 112 GLN A C 1
ATOM 900 O O . GLN A 1 112 ? 19.006 1.310 -2.982 1.00 92.94 112 GLN A O 1
ATOM 905 N N . LEU A 1 113 ? 20.868 0.244 -2.351 1.00 94.44 113 LEU A N 1
ATOM 906 C CA . LEU A 1 113 ? 20.465 0.109 -0.951 1.00 94.44 113 LEU A CA 1
ATOM 907 C C . LEU A 1 113 ? 20.377 1.458 -0.240 1.00 94.44 113 LEU A C 1
ATOM 909 O O . LEU A 1 113 ? 19.463 1.653 0.560 1.00 94.44 113 LEU A O 1
ATOM 913 N N . GLN A 1 114 ? 21.267 2.404 -0.556 1.00 95.38 114 GLN A N 1
ATOM 914 C CA . GLN A 1 114 ? 21.171 3.777 -0.050 1.00 95.38 114 GLN A CA 1
ATOM 915 C C . GLN A 1 114 ? 19.886 4.465 -0.527 1.00 95.38 114 GLN A C 1
ATOM 917 O O . GLN A 1 114 ? 19.200 5.100 0.274 1.00 95.38 114 GLN A O 1
ATOM 922 N N . GLN A 1 115 ? 19.512 4.291 -1.798 1.00 94.06 115 GLN A N 1
ATOM 923 C CA . GLN A 1 115 ? 18.260 4.835 -2.334 1.00 94.06 115 GLN A CA 1
ATOM 924 C C . GLN A 1 115 ? 17.033 4.226 -1.648 1.00 94.06 115 GLN A C 1
ATOM 926 O O . GLN A 1 115 ? 16.133 4.956 -1.232 1.00 94.06 115 GLN A O 1
ATOM 931 N N . ILE A 1 116 ? 17.003 2.901 -1.470 1.00 94.69 116 ILE A N 1
ATOM 932 C CA . ILE A 1 116 ? 15.897 2.229 -0.773 1.00 94.69 116 ILE A CA 1
ATOM 933 C C . ILE A 1 116 ? 15.823 2.688 0.690 1.00 94.69 116 ILE A C 1
ATOM 935 O O . ILE A 1 116 ? 14.733 2.959 1.192 1.00 94.69 116 ILE A O 1
ATOM 939 N N . ALA A 1 117 ? 16.962 2.832 1.372 1.00 94.38 117 ALA A N 1
ATOM 940 C CA . ALA A 1 117 ? 17.003 3.343 2.739 1.00 94.38 117 ALA A CA 1
ATOM 941 C C . ALA A 1 117 ? 16.454 4.778 2.835 1.00 94.38 117 ALA A C 1
ATOM 943 O O . ALA A 1 117 ? 15.687 5.076 3.751 1.00 94.38 117 ALA A O 1
ATOM 944 N N . ALA A 1 118 ? 16.778 5.642 1.867 1.00 94.50 118 ALA A N 1
ATOM 945 C CA . ALA A 1 118 ? 16.247 7.002 1.788 1.00 94.50 118 ALA A CA 1
ATOM 946 C C . ALA A 1 118 ? 14.732 7.039 1.507 1.00 94.50 118 ALA A C 1
ATOM 948 O O . ALA A 1 118 ? 14.021 7.889 2.039 1.00 94.50 118 ALA A O 1
ATOM 949 N N . GLN A 1 119 ? 14.204 6.103 0.714 1.00 92.50 119 GLN A N 1
ATOM 950 C CA . GLN A 1 119 ? 12.756 5.977 0.513 1.00 92.50 119 GLN A CA 1
ATOM 951 C C . GLN A 1 119 ? 12.055 5.488 1.785 1.00 92.50 119 GLN A C 1
ATOM 953 O O . GLN A 1 119 ? 11.035 6.043 2.190 1.00 92.50 119 GLN A O 1
ATOM 958 N N . LEU A 1 120 ? 12.618 4.477 2.453 1.00 92.88 120 LEU A N 1
ATOM 959 C CA . LEU A 1 120 ? 12.069 3.917 3.691 1.00 92.88 120 LEU A CA 1
ATOM 960 C C . LEU A 1 120 ? 12.088 4.912 4.860 1.00 92.88 120 LEU A C 1
ATOM 962 O O . LEU A 1 120 ? 11.231 4.814 5.740 1.00 92.88 120 LEU A O 1
ATOM 966 N N . SER A 1 121 ? 13.027 5.863 4.873 1.00 93.88 121 SER A N 1
ATOM 967 C CA . SER A 1 121 ? 13.072 6.932 5.875 1.00 93.88 121 SER A CA 1
ATOM 968 C C . SER A 1 121 ? 12.036 8.036 5.630 1.00 93.88 121 SER A C 1
ATOM 970 O O . SER A 1 121 ? 11.714 8.771 6.564 1.00 93.88 121 SER A O 1
ATOM 972 N N . ASN A 1 122 ? 11.456 8.119 4.426 1.00 93.06 122 ASN A N 1
ATOM 973 C CA . ASN A 1 122 ? 10.412 9.078 4.073 1.00 93.06 122 ASN A CA 1
ATOM 974 C C . ASN A 1 122 ? 9.047 8.388 3.840 1.00 93.06 122 ASN A C 1
ATOM 976 O O . ASN A 1 122 ? 8.630 8.164 2.698 1.00 93.06 122 ASN A O 1
ATOM 980 N N . PRO A 1 123 ? 8.290 8.085 4.912 1.00 88.25 123 PRO A N 1
ATOM 981 C CA . PRO A 1 123 ? 6.998 7.410 4.797 1.00 88.25 123 PRO A CA 1
ATOM 982 C C . PRO A 1 123 ? 5.930 8.248 4.078 1.00 88.25 123 PRO A C 1
ATOM 984 O O . PRO A 1 123 ? 5.001 7.677 3.507 1.00 88.25 123 PRO A O 1
ATOM 987 N N . VAL A 1 124 ? 6.048 9.581 4.085 1.00 92.88 124 VAL A N 1
ATOM 988 C CA . VAL A 1 124 ? 5.095 10.479 3.413 1.00 92.88 124 VAL A CA 1
ATOM 989 C C . VAL A 1 124 ? 5.180 10.304 1.901 1.00 92.88 124 VAL A C 1
ATOM 991 O O . VAL A 1 124 ? 4.150 10.144 1.251 1.00 92.88 124 VAL A O 1
ATOM 994 N N . SER A 1 125 ? 6.397 10.248 1.355 1.00 91.62 125 SER A N 1
ATOM 995 C CA . SER A 1 125 ? 6.606 10.020 -0.077 1.00 91.62 125 SER A CA 1
ATOM 996 C C . SER A 1 125 ? 6.082 8.651 -0.520 1.00 91.62 125 SER A C 1
ATOM 998 O O . SER A 1 125 ? 5.436 8.553 -1.559 1.00 91.62 125 SER A O 1
ATOM 1000 N N . ILE A 1 126 ? 6.272 7.595 0.283 1.00 93.38 126 ILE A N 1
ATOM 1001 C CA . ILE A 1 126 ? 5.691 6.272 -0.016 1.00 93.38 126 ILE A CA 1
ATOM 1002 C C . ILE A 1 126 ? 4.162 6.358 -0.076 1.00 93.38 126 ILE A C 1
ATOM 1004 O O . ILE A 1 126 ? 3.549 5.788 -0.978 1.00 93.38 126 ILE A O 1
ATOM 1008 N N . GLY A 1 127 ? 3.546 7.075 0.867 1.00 94.25 127 GLY A N 1
ATOM 1009 C CA . GLY A 1 127 ? 2.104 7.304 0.884 1.00 94.25 127 GLY A CA 1
ATOM 1010 C C . GLY A 1 127 ? 1.609 8.029 -0.367 1.00 94.25 127 GLY A C 1
ATOM 1011 O O . GLY A 1 127 ? 0.677 7.550 -0.999 1.00 94.25 127 GLY A O 1
ATOM 1012 N N . GLN A 1 128 ? 2.251 9.133 -0.750 1.00 94.50 128 GLN A N 1
ATOM 1013 C CA . GLN A 1 128 ? 1.883 9.904 -1.944 1.00 94.50 128 GLN A CA 1
ATOM 1014 C C . GLN A 1 128 ? 1.996 9.065 -3.218 1.00 94.50 128 GLN A C 1
ATOM 1016 O O . GLN A 1 128 ? 0.989 8.852 -3.878 1.00 94.50 128 GLN A O 1
ATOM 1021 N N . ASN A 1 129 ? 3.160 8.456 -3.469 1.00 94.88 129 ASN A N 1
ATOM 1022 C CA . ASN A 1 129 ? 3.356 7.589 -4.635 1.00 94.88 129 ASN A CA 1
ATOM 1023 C C . ASN A 1 129 ? 2.342 6.436 -4.684 1.00 94.88 129 ASN A C 1
ATOM 1025 O O . ASN A 1 129 ? 1.910 6.025 -5.754 1.00 94.88 129 ASN A O 1
ATOM 1029 N N . THR A 1 130 ? 1.963 5.894 -3.522 1.00 95.88 130 THR A N 1
ATOM 1030 C CA . THR A 1 130 ? 0.944 4.841 -3.459 1.00 95.88 130 THR A CA 1
ATOM 1031 C C . THR A 1 130 ? -0.432 5.367 -3.852 1.00 95.88 130 THR A C 1
ATOM 1033 O O . THR A 1 130 ? -1.165 4.673 -4.548 1.00 95.88 130 THR A O 1
ATOM 1036 N N . LEU A 1 131 ? -0.801 6.561 -3.385 1.00 96.06 131 LEU A N 1
ATOM 1037 C CA . LEU A 1 131 ? -2.078 7.172 -3.733 1.00 96.06 131 LEU A CA 1
ATOM 1038 C C . LEU A 1 131 ? -2.131 7.492 -5.228 1.00 96.06 131 LEU A C 1
ATOM 1040 O O . LEU A 1 131 ? -3.113 7.136 -5.867 1.00 96.06 131 LEU A O 1
ATOM 1044 N N . ASP A 1 132 ? -1.066 8.078 -5.770 1.00 96.62 132 ASP A N 1
ATOM 1045 C CA . ASP A 1 132 ? -0.961 8.417 -7.191 1.00 96.62 132 ASP A CA 1
ATOM 1046 C C . ASP A 1 132 ? -1.097 7.162 -8.063 1.00 96.62 132 ASP A C 1
ATOM 1048 O O . ASP A 1 132 ? -1.943 7.121 -8.947 1.00 96.62 132 ASP A O 1
ATOM 1052 N N . GLN A 1 133 ? -0.390 6.076 -7.725 1.00 96.25 133 GLN A N 1
ATOM 1053 C CA . GLN A 1 133 ? -0.548 4.787 -8.412 1.00 96.25 133 GLN A CA 1
ATOM 1054 C C . GLN A 1 133 ? -1.983 4.252 -8.356 1.00 96.25 133 GLN A C 1
ATOM 1056 O O . GLN A 1 133 ? -2.481 3.723 -9.340 1.00 96.25 133 GLN A O 1
ATOM 1061 N N . MET A 1 134 ? -2.662 4.373 -7.211 1.00 96.81 134 MET A N 1
ATOM 1062 C CA . MET A 1 134 ? -4.055 3.930 -7.097 1.00 96.81 134 MET A CA 1
ATOM 1063 C C . MET A 1 134 ? -5.006 4.781 -7.943 1.00 96.81 134 MET A C 1
ATOM 1065 O O . MET A 1 134 ? -6.000 4.258 -8.438 1.00 96.81 134 MET A O 1
ATOM 1069 N N . ILE A 1 135 ? -4.721 6.076 -8.091 1.00 96.88 135 ILE A N 1
ATOM 1070 C CA . ILE A 1 135 ? -5.479 6.977 -8.961 1.00 96.88 135 ILE A CA 1
ATOM 1071 C C . ILE A 1 135 ? -5.251 6.590 -10.425 1.00 96.88 135 ILE A C 1
ATOM 1073 O O . ILE A 1 135 ? -6.224 6.399 -11.155 1.00 96.88 135 ILE A O 1
ATOM 1077 N N . ASP A 1 136 ? -3.995 6.406 -10.831 1.00 97.31 136 ASP A N 1
ATOM 1078 C CA . ASP A 1 136 ? -3.634 6.004 -12.192 1.00 97.31 136 ASP A CA 1
ATOM 1079 C C . ASP A 1 136 ? -4.267 4.657 -12.566 1.00 97.31 136 ASP A C 1
ATOM 1081 O O . ASP A 1 136 ? -4.872 4.538 -13.631 1.00 97.31 136 ASP A O 1
ATOM 1085 N N . ASP A 1 137 ? -4.218 3.667 -11.668 1.00 95.81 137 ASP A N 1
ATOM 1086 C CA . ASP A 1 137 ? -4.839 2.352 -11.868 1.00 95.81 137 ASP A CA 1
ATOM 1087 C C . ASP A 1 137 ? -6.351 2.466 -12.144 1.00 95.81 137 ASP A C 1
ATOM 1089 O O . ASP A 1 137 ? -6.892 1.733 -12.976 1.00 95.81 137 ASP A O 1
ATOM 1093 N N . ILE A 1 138 ? -7.046 3.380 -11.456 1.00 96.62 138 ILE A N 1
ATOM 1094 C CA . ILE A 1 138 ? -8.480 3.627 -11.664 1.00 96.62 138 ILE A CA 1
ATOM 1095 C C . ILE A 1 138 ? -8.721 4.287 -13.021 1.00 96.62 138 ILE A C 1
ATOM 1097 O O . ILE A 1 138 ? -9.584 3.837 -13.772 1.00 96.62 138 ILE A O 1
ATOM 1101 N N . ILE A 1 139 ? -7.948 5.320 -13.362 1.00 96.62 139 ILE A N 1
ATOM 1102 C CA . ILE A 1 139 ? -8.085 6.031 -14.641 1.00 96.62 139 ILE A CA 1
ATOM 1103 C C . ILE A 1 139 ? -7.842 5.075 -15.813 1.00 96.62 139 ILE A C 1
ATOM 1105 O O . ILE A 1 139 ? -8.611 5.061 -16.775 1.00 96.62 139 ILE A O 1
ATOM 1109 N N . ILE A 1 140 ? -6.801 4.244 -15.722 1.00 95.94 140 ILE A N 1
AT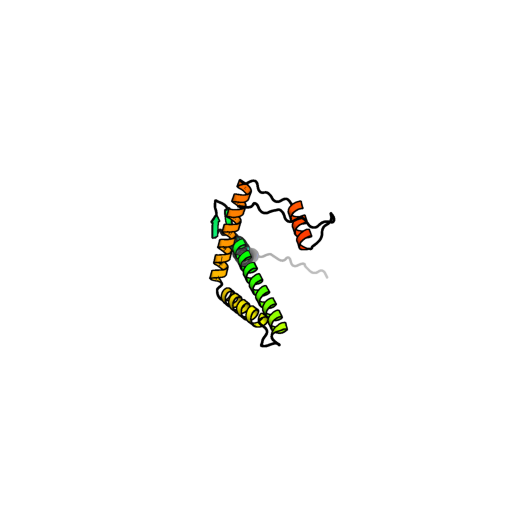OM 1110 C CA . ILE A 1 140 ? -6.472 3.243 -16.741 1.00 95.94 140 ILE A CA 1
ATOM 1111 C C . ILE A 1 140 ? -7.608 2.227 -16.876 1.00 95.94 140 ILE A C 1
ATOM 1113 O O . ILE A 1 140 ? -8.012 1.927 -17.998 1.00 95.94 140 ILE A O 1
ATOM 1117 N N . ARG A 1 141 ? -8.160 1.727 -15.761 1.00 94.75 141 ARG A N 1
ATOM 1118 C CA . ARG A 1 141 ? -9.272 0.765 -15.785 1.00 94.75 141 ARG A CA 1
ATOM 1119 C C . ARG A 1 141 ? -10.526 1.357 -16.420 1.00 94.75 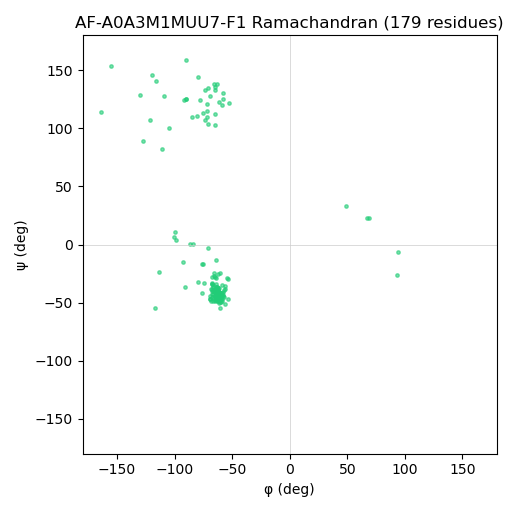141 ARG A C 1
ATOM 1121 O O . ARG A 1 141 ? -11.094 0.739 -17.311 1.00 94.75 141 ARG A O 1
ATOM 1128 N N . GLN A 1 142 ? -10.904 2.569 -16.022 1.00 94.75 142 GLN A N 1
ATOM 1129 C CA . GLN A 1 142 ? -12.046 3.274 -16.605 1.00 94.75 142 GLN A CA 1
ATOM 1130 C C . GLN A 1 142 ? -11.862 3.456 -18.112 1.00 94.75 142 GLN A C 1
ATOM 1132 O O . GLN A 1 142 ? -12.780 3.197 -18.889 1.00 94.75 142 GLN A O 1
ATOM 1137 N N . LYS A 1 143 ? -10.653 3.830 -18.552 1.00 95.44 143 LYS A N 1
ATOM 1138 C CA . LYS A 1 143 ? -10.385 3.990 -19.980 1.00 95.44 143 LYS A CA 1
ATOM 1139 C C . LYS A 1 143 ? -10.397 2.664 -20.741 1.00 95.44 143 LYS A C 1
ATOM 1141 O O . LYS A 1 143 ? -10.888 2.620 -21.866 1.00 95.44 143 LYS A O 1
ATOM 1146 N N . ALA A 1 144 ? -9.876 1.598 -20.141 1.00 95.06 144 ALA A N 1
ATOM 1147 C CA . ALA A 1 144 ? -9.920 0.256 -20.709 1.00 95.06 144 ALA A CA 1
ATOM 1148 C C . ALA A 1 144 ? -11.370 -0.214 -20.906 1.00 95.06 144 ALA A C 1
ATOM 1150 O O . ALA A 1 144 ? -11.709 -0.678 -21.993 1.00 95.06 144 ALA A O 1
ATOM 1151 N N . GLU A 1 145 ? -12.240 0.001 -19.915 1.00 93.69 145 GLU A N 1
ATOM 1152 C CA . GLU A 1 145 ? -13.674 -0.302 -20.003 1.00 93.69 145 GLU A CA 1
ATOM 1153 C C . GLU A 1 145 ? -14.369 0.507 -21.109 1.00 93.69 145 GLU A C 1
ATOM 1155 O O . GLU A 1 145 ? -15.090 -0.068 -21.925 1.00 93.69 145 GLU A O 1
ATOM 1160 N N . GLU A 1 146 ? -14.102 1.816 -21.212 1.00 94.06 146 GLU A N 1
ATOM 1161 C CA . GLU A 1 146 ? -14.609 2.658 -22.311 1.00 94.06 146 GLU A CA 1
ATOM 1162 C C . GLU A 1 146 ? -14.171 2.159 -23.694 1.00 94.06 146 GLU A C 1
ATOM 1164 O O . GLU A 1 146 ? -14.902 2.295 -24.675 1.00 94.06 146 GLU A O 1
ATOM 1169 N N . MET A 1 147 ? -12.963 1.603 -23.783 1.00 95.81 147 MET A N 1
ATOM 1170 C CA . MET A 1 147 ? -12.402 1.047 -25.013 1.00 95.81 147 MET A CA 1
ATOM 1171 C C . MET A 1 147 ? -12.839 -0.401 -25.272 1.00 95.81 147 MET A C 1
ATOM 1173 O O . MET A 1 147 ? -12.430 -0.981 -26.277 1.00 95.81 147 MET A O 1
ATOM 1177 N N . GLY A 1 148 ? -13.655 -0.991 -24.393 1.00 94.12 148 GLY A N 1
ATOM 1178 C CA . GLY A 1 148 ? -14.081 -2.385 -24.497 1.00 94.12 148 GLY A CA 1
ATOM 1179 C C . GLY A 1 148 ? -12.942 -3.391 -24.304 1.00 94.12 148 GLY A C 1
ATOM 1180 O O . GLY A 1 148 ? -13.038 -4.518 -24.783 1.00 94.12 148 GLY A O 1
ATOM 1181 N N . ILE A 1 149 ? -11.855 -2.995 -23.637 1.00 93.06 149 ILE A N 1
ATOM 1182 C CA . ILE A 1 149 ? -10.738 -3.876 -23.294 1.00 93.06 149 ILE A CA 1
ATOM 1183 C C . ILE A 1 149 ? -11.140 -4.673 -22.052 1.00 93.06 149 ILE A C 1
ATOM 1185 O O . ILE A 1 149 ? -11.245 -4.129 -20.954 1.00 93.06 149 ILE A O 1
ATOM 1189 N N . THR A 1 150 ? -11.348 -5.975 -22.226 1.00 91.06 150 THR A N 1
ATOM 1190 C CA . THR A 1 150 ? -11.662 -6.917 -21.145 1.00 91.06 150 THR A CA 1
ATOM 1191 C C . THR A 1 150 ? -10.597 -7.997 -21.074 1.00 91.06 150 THR A C 1
ATOM 1193 O O . THR A 1 150 ? -10.091 -8.413 -22.111 1.00 91.06 150 THR A O 1
ATOM 1196 N N . VAL A 1 151 ? -10.294 -8.470 -19.868 1.00 89.62 151 VAL A N 1
ATOM 1197 C CA . VAL A 1 151 ? -9.364 -9.582 -19.643 1.00 89.62 151 VAL A CA 1
ATOM 1198 C C . VAL A 1 151 ? -10.164 -10.800 -19.191 1.00 89.62 151 VAL A C 1
ATOM 1200 O O . VAL A 1 151 ? -10.963 -10.701 -18.260 1.00 89.62 151 VAL A O 1
ATOM 1203 N N . THR A 1 152 ? -9.963 -11.926 -19.865 1.00 93.00 152 THR A N 1
ATOM 1204 C CA . THR A 1 152 ? -10.597 -13.219 -19.559 1.00 93.00 152 THR A CA 1
ATOM 1205 C C . THR A 1 152 ? -9.761 -14.042 -18.577 1.00 93.00 152 THR A C 1
ATOM 1207 O O . THR A 1 152 ? -8.557 -13.818 -18.435 1.00 93.00 152 THR A O 1
ATOM 1210 N N . GLU A 1 153 ? -10.378 -15.002 -17.883 1.00 92.31 153 GLU A N 1
ATOM 1211 C CA . GLU A 1 153 ? -9.648 -15.892 -16.966 1.00 92.31 153 GLU A CA 1
ATOM 1212 C C . GLU A 1 153 ? -8.624 -16.743 -17.726 1.00 92.31 153 GLU A C 1
ATOM 1214 O O . GLU A 1 153 ? -7.491 -16.887 -17.277 1.00 92.31 153 GLU A O 1
ATOM 1219 N N . GLU A 1 154 ? -8.961 -17.195 -18.935 1.00 89.94 154 GLU A N 1
ATOM 1220 C CA . GLU A 1 154 ? -8.058 -17.966 -19.789 1.00 89.94 154 GLU A CA 1
ATOM 1221 C C . GLU A 1 154 ? -6.821 -17.160 -20.215 1.00 89.94 154 GLU A C 1
ATOM 1223 O O . GLU A 1 154 ? -5.729 -17.709 -20.362 1.00 89.94 154 GLU A O 1
ATOM 1228 N N . GLU A 1 155 ? -6.961 -15.846 -20.422 1.00 89.00 155 GLU A N 1
ATOM 1229 C CA . GLU A 1 155 ? -5.821 -14.957 -20.670 1.00 89.00 155 GLU A CA 1
ATOM 1230 C C . GLU A 1 155 ? -4.928 -14.804 -19.441 1.00 89.00 155 GLU A C 1
ATOM 1232 O O . GLU A 1 155 ? -3.706 -14.769 -19.593 1.00 89.00 155 GLU A O 1
ATOM 1237 N N . ILE A 1 156 ? -5.516 -14.746 -18.244 1.00 91.81 156 ILE A N 1
ATOM 1238 C CA . ILE A 1 156 ? -4.771 -14.663 -16.983 1.00 91.81 156 ILE A CA 1
ATOM 1239 C C . ILE A 1 156 ? -4.002 -15.959 -16.741 1.00 91.81 156 ILE A C 1
ATOM 1241 O O . ILE A 1 156 ? -2.803 -15.905 -16.470 1.00 91.81 156 ILE A O 1
ATOM 1245 N N . ASP A 1 157 ? -4.664 -17.106 -16.871 1.00 91.38 157 ASP A N 1
ATOM 1246 C CA . ASP A 1 157 ? -4.049 -18.414 -16.657 1.00 91.38 157 ASP A CA 1
ATOM 1247 C C . ASP A 1 157 ? -2.897 -18.629 -17.631 1.00 91.38 157 ASP A C 1
ATOM 1249 O O . ASP A 1 157 ? -1.775 -18.897 -17.204 1.00 91.38 157 ASP A O 1
ATOM 1253 N N . ARG A 1 158 ? -3.126 -18.381 -18.924 1.00 89.38 158 ARG A N 1
ATOM 1254 C CA . ARG A 1 158 ? -2.070 -18.434 -19.939 1.00 89.38 158 ARG A CA 1
ATOM 1255 C C . ARG A 1 158 ? -0.910 -17.495 -19.608 1.00 89.38 158 ARG A C 1
ATOM 1257 O O . ARG A 1 158 ? 0.239 -17.913 -19.683 1.00 89.38 158 ARG A O 1
ATOM 1264 N N . PHE A 1 159 ? -1.177 -16.252 -19.202 1.00 88.88 159 PHE A N 1
ATOM 1265 C CA . PHE A 1 159 ? -0.109 -15.327 -18.813 1.00 88.88 159 PHE A CA 1
ATOM 1266 C C . PHE A 1 159 ? 0.711 -15.876 -17.637 1.00 88.88 159 PHE A C 1
ATOM 1268 O O . PHE A 1 159 ? 1.939 -15.809 -17.660 1.00 88.88 159 PHE A O 1
ATOM 1275 N N . ILE A 1 160 ? 0.056 -16.448 -16.622 1.00 91.88 160 ILE A N 1
ATOM 1276 C CA . ILE A 1 160 ? 0.732 -17.069 -15.477 1.00 91.88 160 ILE A CA 1
ATOM 1277 C C . ILE A 1 160 ? 1.579 -18.259 -15.939 1.00 91.88 160 ILE A C 1
ATOM 1279 O O . ILE A 1 160 ? 2.754 -18.329 -15.584 1.00 91.88 160 ILE A O 1
ATOM 1283 N N . GLU A 1 161 ? 1.022 -19.165 -16.742 1.00 89.88 161 GLU A N 1
ATOM 1284 C CA . GLU A 1 161 ? 1.732 -20.317 -17.307 1.00 89.88 161 GLU A CA 1
ATOM 1285 C C . GLU A 1 161 ? 3.008 -19.889 -18.048 1.00 89.88 161 GLU A C 1
ATOM 1287 O O . GLU A 1 161 ? 4.095 -20.407 -17.770 1.00 89.88 161 GLU A O 1
ATOM 1292 N N . GLU A 1 162 ? 2.906 -18.865 -18.898 1.00 89.12 162 GLU A N 1
ATOM 1293 C CA . GLU A 1 162 ? 4.029 -18.279 -19.633 1.00 89.12 162 GLU A CA 1
ATOM 1294 C C . GLU A 1 162 ? 5.100 -17.697 -18.698 1.00 89.12 162 GLU A C 1
ATOM 1296 O O . GLU A 1 162 ? 6.293 -17.909 -18.926 1.00 89.12 162 GLU A O 1
ATOM 1301 N N . GLN A 1 163 ? 4.708 -17.023 -17.604 1.00 88.56 163 GLN A N 1
ATOM 1302 C CA . GLN A 1 163 ? 5.663 -16.513 -16.607 1.00 88.56 163 GLN A CA 1
ATOM 1303 C C . GLN A 1 163 ? 6.472 -17.631 -15.926 1.00 88.56 163 GLN A C 1
ATOM 1305 O O . GLN A 1 163 ? 7.589 -17.384 -15.466 1.00 88.56 163 GLN A O 1
ATOM 1310 N N . PHE A 1 164 ? 5.939 -18.855 -15.875 1.00 90.81 164 PHE A N 1
ATOM 1311 C CA . PHE A 1 164 ? 6.632 -20.040 -15.360 1.00 90.81 164 PHE A CA 1
ATOM 1312 C C . PHE A 1 164 ? 7.245 -20.921 -16.462 1.00 90.81 164 PHE A C 1
ATOM 1314 O O . PHE A 1 164 ? 7.816 -21.970 -16.158 1.00 90.81 164 PHE A O 1
ATOM 1321 N N . GLY A 1 165 ? 7.168 -20.500 -17.729 1.00 86.44 165 GLY A N 1
ATOM 1322 C CA . GLY A 1 165 ? 7.684 -21.250 -18.874 1.00 86.44 165 GLY A CA 1
ATOM 1323 C C . GLY A 1 165 ? 6.911 -22.537 -19.174 1.00 86.44 165 GLY A C 1
ATOM 1324 O O . GLY A 1 165 ? 7.471 -23.458 -19.771 1.00 86.44 165 GLY A O 1
ATOM 1325 N N . TYR A 1 166 ? 5.654 -22.627 -18.739 1.00 86.06 166 TYR A N 1
ATOM 1326 C CA . TYR A 1 166 ? 4.759 -23.731 -19.055 1.00 86.06 166 TYR 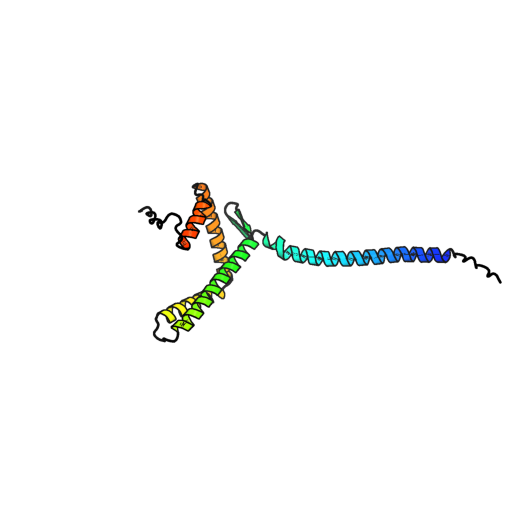A CA 1
ATOM 1327 C C . TYR A 1 166 ? 3.949 -23.390 -20.307 1.00 86.06 166 TYR A C 1
ATOM 1329 O O . TYR A 1 166 ? 3.275 -22.369 -20.366 1.00 86.06 166 TYR A O 1
ATOM 1337 N N . TYR A 1 167 ? 4.030 -24.257 -21.316 1.00 84.62 167 TYR A N 1
ATOM 1338 C CA . TYR A 1 167 ? 3.343 -24.084 -22.595 1.00 84.62 167 TYR A CA 1
ATOM 1339 C C . TYR A 1 167 ? 2.553 -25.358 -22.896 1.00 84.62 167 TYR A C 1
ATOM 1341 O O . TYR A 1 167 ? 3.089 -26.272 -23.531 1.00 84.62 167 TYR A O 1
ATOM 1349 N N . PRO A 1 168 ? 1.291 -25.465 -22.442 1.00 75.62 168 PRO A N 1
ATOM 1350 C CA . PRO A 1 168 ? 0.514 -26.698 -22.582 1.00 75.62 168 PRO A CA 1
ATOM 1351 C C . PRO A 1 168 ? 0.302 -27.112 -24.047 1.00 75.62 168 PRO A C 1
ATOM 1353 O O . PRO A 1 168 ? 0.151 -28.297 -24.333 1.00 75.62 168 PRO A O 1
ATOM 1356 N N . ASN A 1 169 ? 0.365 -26.154 -24.980 1.00 77.19 169 ASN A N 1
ATOM 1357 C CA . ASN A 1 169 ? 0.224 -26.377 -26.423 1.00 77.19 169 ASN A CA 1
ATOM 1358 C C . ASN A 1 169 ? 1.567 -26.430 -27.189 1.00 77.19 169 ASN A C 1
ATOM 1360 O O . ASN A 1 169 ? 1.567 -26.441 -28.416 1.00 77.19 169 ASN A O 1
ATOM 1364 N N . GLY A 1 170 ? 2.707 -26.490 -26.490 1.00 66.00 170 GLY A N 1
ATOM 1365 C CA . GLY A 1 170 ? 4.012 -26.858 -27.056 1.00 66.00 170 GLY A CA 1
ATOM 1366 C C . GLY A 1 170 ? 4.917 -25.722 -27.550 1.00 66.00 170 GLY A C 1
ATOM 1367 O O . GLY A 1 170 ? 6.134 -25.892 -27.514 1.00 66.00 170 GLY A O 1
ATOM 1368 N N . GLU A 1 171 ? 4.384 -24.569 -27.955 1.00 66.00 171 GLU A N 1
ATOM 1369 C CA . GLU A 1 171 ? 5.203 -23.439 -28.423 1.00 66.00 171 GLU A CA 1
ATOM 1370 C C . GLU A 1 171 ? 5.072 -22.216 -27.510 1.00 66.00 171 GLU A C 1
ATOM 1372 O O . GLU A 1 171 ? 3.983 -21.892 -27.033 1.00 66.00 171 GLU A O 1
ATOM 1377 N N . ALA A 1 172 ? 6.195 -21.526 -27.287 1.00 62.47 172 ALA A N 1
ATOM 1378 C CA . ALA A 1 172 ? 6.190 -20.207 -26.669 1.00 62.47 172 ALA A CA 1
ATOM 1379 C C . ALA A 1 172 ? 5.494 -19.207 -27.608 1.00 62.47 172 ALA A C 1
ATOM 1381 O O . ALA A 1 172 ? 5.739 -19.253 -28.820 1.00 62.47 172 ALA A O 1
ATOM 1382 N N . PRO A 1 173 ? 4.645 -18.299 -27.096 1.00 62.06 173 PRO A N 1
ATOM 1383 C CA . PRO A 1 173 ? 3.970 -17.319 -27.930 1.00 62.06 173 PRO A CA 1
ATOM 1384 C C . PRO A 1 173 ? 5.013 -16.492 -28.686 1.00 62.06 173 PRO A C 1
ATOM 1386 O O . PRO A 1 173 ? 5.983 -15.984 -28.119 1.00 62.06 173 PRO A O 1
ATOM 1389 N N . THR A 1 174 ? 4.821 -16.366 -29.998 1.00 61.09 174 THR A N 1
ATOM 1390 C CA . THR A 1 174 ? 5.625 -15.448 -30.806 1.00 61.09 174 THR A CA 1
ATOM 1391 C C . THR A 1 174 ? 5.315 -14.022 -30.336 1.00 61.09 174 THR A C 1
ATOM 1393 O O . THR A 1 174 ? 4.133 -13.709 -30.183 1.00 61.09 174 THR A O 1
ATOM 1396 N N . PRO A 1 175 ? 6.315 -13.150 -30.098 1.00 59.50 175 PRO A N 1
ATOM 1397 C CA . PRO A 1 175 ? 6.060 -11.788 -29.645 1.00 59.50 175 PRO A CA 1
ATOM 1398 C C . PRO A 1 175 ? 5.065 -11.083 -30.570 1.00 59.50 175 PRO A C 1
ATOM 1400 O O . PRO A 1 175 ? 5.308 -10.965 -31.773 1.00 59.50 175 PRO A O 1
ATOM 1403 N N . THR A 1 176 ? 3.945 -10.614 -30.018 1.00 63.88 176 THR A N 1
ATOM 1404 C CA . THR A 1 176 ? 2.983 -9.801 -30.762 1.00 63.88 176 THR A CA 1
ATOM 1405 C C . THR A 1 176 ? 3.691 -8.530 -31.217 1.00 63.88 176 THR A C 1
ATOM 1407 O O . THR A 1 176 ? 4.249 -7.801 -30.395 1.00 63.88 176 THR A O 1
ATOM 1410 N N . ALA A 1 177 ? 3.717 -8.273 -32.526 1.00 56.91 177 ALA A N 1
ATOM 1411 C CA . ALA A 1 177 ? 4.356 -7.080 -33.062 1.00 56.91 177 ALA A CA 1
ATOM 1412 C C . ALA A 1 177 ? 3.714 -5.827 -32.448 1.00 56.91 177 ALA A C 1
ATOM 1414 O O . ALA A 1 177 ? 2.497 -5.646 -32.517 1.00 56.91 177 ALA A O 1
ATOM 1415 N N . TYR A 1 178 ? 4.534 -4.964 -31.847 1.00 46.53 178 TYR A N 1
ATOM 1416 C CA . TYR A 1 178 ? 4.076 -3.648 -31.417 1.00 46.53 178 TYR A CA 1
ATOM 1417 C C . TYR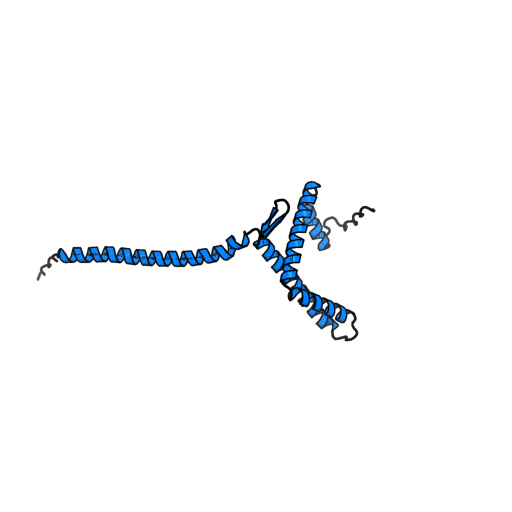 A 1 178 ? 3.659 -2.841 -32.655 1.00 46.53 178 TYR A C 1
ATOM 1419 O O . TYR A 1 178 ? 4.368 -2.892 -33.667 1.00 46.53 178 TYR A O 1
ATOM 1427 N N . PRO A 1 179 ? 2.543 -2.094 -32.609 1.00 57.22 179 PRO A N 1
ATOM 1428 C CA . PRO A 1 179 ? 2.201 -1.179 -33.687 1.00 57.22 179 PRO A CA 1
ATOM 1429 C C . PRO A 1 179 ? 3.339 -0.165 -33.854 1.00 57.22 179 PRO A C 1
ATOM 1431 O O . PRO A 1 179 ? 3.703 0.539 -32.912 1.00 57.22 179 PRO A O 1
ATOM 1434 N N . THR A 1 180 ? 3.938 -0.130 -35.044 1.00 56.41 180 THR A N 1
ATOM 1435 C CA . THR A 1 180 ? 4.905 0.905 -35.422 1.00 56.41 180 THR A CA 1
ATOM 1436 C C . THR A 1 180 ? 4.208 2.269 -35.478 1.00 56.41 180 THR A C 1
ATOM 1438 O O . THR A 1 180 ? 3.098 2.326 -36.014 1.00 56.41 180 THR A O 1
ATOM 1441 N N . PRO A 1 181 ? 4.826 3.333 -34.927 1.00 59.06 181 PRO A N 1
ATOM 1442 C CA . PRO A 1 181 ? 4.289 4.693 -34.969 1.00 59.06 181 PRO A CA 1
ATOM 1443 C C . PRO A 1 181 ? 4.210 5.262 -36.390 1.00 59.06 181 PRO A C 1
ATOM 1445 O O . PRO A 1 181 ? 5.020 4.841 -37.250 1.00 59.06 181 PRO A O 1
#

pLDDT: mean 85.23, std 13.9, range [45.0, 97.62]